Protein AF-A0A9D6YM54-F1 (afdb_monomer)

Foldseek 3Di:
DDDDLLVQLVVLLVQLVVLLVVLVVLQVCLQVDQDPVVNQVSVLSSLVSLLSNLVSLVSNVVSLCVVCCVPPPPVCVVVVVVLVVVCVVQPVSVVSVVQNVCCVVQNSWDWKWWKKWDFPFFIKIWIWTDDSPSGIDTQWIWTQGPPDGIDTDGNCPDDDDDPDDPVNVVVSVVVVVVVVVVCVVVVRRINRMHGQWIADPVVRDTDGPVRVSVSSVVSSVSSVVVSVVSCVVRVD

Mean predicted aligned error: 11.05 Å

Radius of gyration: 22.31 Å; Cα contacts (8 Å, |Δi|>4): 284; chains: 1; bounding box: 47×35×73 Å

Solvent-accessible surface area (backbone atoms only — not comparable to full-atom values): 12773 Å² total; per-residue (Å²): 135,85,75,62,61,71,58,52,25,55,51,24,48,50,48,15,55,52,22,48,52,52,30,55,54,45,59,65,50,45,51,67,33,66,45,71,72,60,45,46,54,52,49,50,54,34,41,50,23,51,51,48,19,54,52,19,53,50,48,21,56,50,43,45,48,58,51,44,39,76,75,50,41,66,66,40,51,56,56,48,55,54,51,48,52,59,49,67,68,38,67,65,54,52,51,53,52,49,52,48,56,48,34,75,76,71,40,90,53,62,66,31,41,34,34,38,28,44,42,99,66,30,38,40,35,35,35,41,34,48,49,94,84,86,44,69,41,77,42,32,42,36,38,38,40,78,87,46,84,58,53,76,47,71,55,82,81,74,79,90,91,73,87,68,49,74,66,54,52,47,49,53,51,49,48,52,46,47,53,48,45,53,43,59,78,53,61,60,71,53,39,46,32,36,75,58,31,37,34,38,76,95,73,76,42,76,40,42,57,70,58,49,52,50,54,50,47,56,53,49,53,52,53,52,50,51,54,53,51,50,44,69,66,67,76,105

Sequence (236 aa):
MSSNPMRLTIDKEKEAFYHFKNFKQKLEKINHIKSIKELLIEVEYLRFDINAFINSLRATTLVLQKEYRSKFGEAFNTWYSEKVKEIEAIEFLKILKELRNINQKEGNIYPTFIFKSGTAKGSISFEVDYTGDSKSAIKNIVVEFNNFGGIEISDAVADHETQLTLEDKQKVWNAAINHYKVLQQDIVELDNFILIKFKIERMDIEIEPVEFVEKCKISGELIEKIVYEARSKFDN

pLDDT: mean 74.98, std 18.81, range [30.02, 97.25]

Nearest PDB structures (foldseek):
  7q83-assembly1_B  TM=6.075E-01  e=2.793E+00  Saccharomyces cerevisiae S288C
  4u5a-assembly3_C  TM=3.740E-01  e=1.649E+00  Plasmodium berghei

Structure (mmCIF, N/CA/C/O backbone):
data_AF-A0A9D6YM54-F1
#
_entry.id   AF-A0A9D6YM54-F1
#
loop_
_atom_site.group_PDB
_atom_site.id
_atom_site.type_symbol
_atom_site.label_atom_id
_atom_site.label_alt_id
_atom_site.label_comp_id
_atom_site.label_asym_id
_atom_site.label_entity_id
_atom_site.label_seq_id
_atom_site.pdbx_PDB_ins_code
_atom_site.Cartn_x
_atom_site.Cartn_y
_atom_site.Cartn_z
_atom_site.occupancy
_atom_site.B_iso_or_equiv
_atom_site.auth_seq_id
_atom_site.auth_comp_id
_atom_site.auth_asym_id
_atom_site.auth_atom_id
_atom_site.pdbx_PDB_model_num
ATOM 1 N N . MET A 1 1 ? -20.191 -20.669 15.237 1.00 41.00 1 MET A N 1
ATOM 2 C CA . MET A 1 1 ? -18.959 -20.383 16.003 1.00 41.00 1 MET A CA 1
ATOM 3 C C . MET A 1 1 ? -18.669 -18.896 15.866 1.00 41.00 1 MET A C 1
ATOM 5 O O . MET A 1 1 ? -18.303 -18.476 14.777 1.00 41.00 1 MET A O 1
ATOM 9 N N . SER A 1 2 ? -18.930 -18.077 16.889 1.00 43.56 2 SER A N 1
ATOM 10 C CA . SER A 1 2 ? -18.561 -16.657 16.841 1.00 43.56 2 SER A CA 1
ATOM 11 C C . SER A 1 2 ? -17.073 -16.531 17.164 1.00 43.56 2 SER A C 1
ATOM 13 O O . SER A 1 2 ? -16.634 -16.779 18.284 1.00 43.56 2 SER A O 1
ATOM 15 N N . SER A 1 3 ? -16.268 -16.197 16.160 1.00 53.34 3 SER A N 1
ATOM 16 C CA . SER A 1 3 ? -14.884 -15.772 16.364 1.00 53.34 3 SER A CA 1
ATOM 17 C C . SER A 1 3 ? -14.860 -14.549 17.286 1.00 53.34 3 SER A C 1
ATOM 19 O O . SER A 1 3 ? -15.625 -13.610 17.062 1.00 53.34 3 SER A O 1
ATOM 21 N N . ASN A 1 4 ? -13.992 -14.554 18.302 1.00 68.81 4 ASN A N 1
ATOM 22 C CA . ASN A 1 4 ? -13.799 -13.413 19.199 1.00 68.81 4 ASN A CA 1
ATOM 23 C C . ASN A 1 4 ? -13.375 -12.173 18.371 1.00 68.81 4 ASN A C 1
ATOM 25 O O . ASN A 1 4 ? -12.301 -12.221 17.764 1.00 68.81 4 ASN A O 1
ATOM 29 N N . PRO A 1 5 ? -14.181 -11.091 18.319 1.00 62.09 5 PRO A N 1
ATOM 30 C CA . PRO A 1 5 ? -13.892 -9.886 17.529 1.00 62.09 5 PRO A CA 1
ATOM 31 C C . PRO A 1 5 ? -12.518 -9.279 17.828 1.00 62.09 5 PRO A C 1
ATOM 33 O O . PRO A 1 5 ? -11.826 -8.841 16.914 1.00 62.09 5 PRO A O 1
ATOM 36 N N . MET A 1 6 ? -12.081 -9.393 19.081 1.00 62.97 6 MET A N 1
ATOM 37 C CA . MET A 1 6 ? -10.791 -8.904 19.555 1.00 62.97 6 MET A CA 1
ATOM 38 C C . MET A 1 6 ? -9.609 -9.579 18.857 1.00 62.97 6 MET A C 1
ATOM 40 O O . MET A 1 6 ? -8.623 -8.938 18.494 1.00 62.97 6 MET A O 1
ATOM 44 N N . ARG A 1 7 ? -9.723 -10.891 18.625 1.00 70.94 7 ARG A N 1
ATOM 45 C CA . ARG A 1 7 ? -8.713 -11.660 17.895 1.00 70.94 7 ARG A CA 1
ATOM 46 C C . ARG A 1 7 ? -8.677 -11.226 16.430 1.00 70.94 7 ARG A C 1
ATOM 48 O O . ARG A 1 7 ? -7.599 -11.067 15.879 1.00 70.94 7 ARG A O 1
ATOM 55 N N . LEU A 1 8 ? -9.841 -10.928 15.849 1.00 73.69 8 LEU A N 1
ATOM 56 C CA . LEU A 1 8 ? -9.950 -10.481 14.460 1.00 73.69 8 LEU A CA 1
ATOM 57 C C . LEU A 1 8 ? -9.296 -9.113 14.213 1.00 73.69 8 LEU A C 1
ATOM 59 O O . LEU A 1 8 ? -8.677 -8.944 13.167 1.00 73.69 8 LEU A O 1
ATOM 63 N N . THR A 1 9 ? -9.401 -8.150 15.139 1.00 75.12 9 THR A N 1
ATOM 64 C CA . THR A 1 9 ? -8.742 -6.836 14.983 1.00 75.12 9 THR A CA 1
ATOM 65 C C . THR A 1 9 ? -7.221 -6.990 14.919 1.00 75.12 9 THR A C 1
ATOM 67 O O . THR A 1 9 ? -6.586 -6.470 14.003 1.00 75.12 9 THR A O 1
ATOM 70 N N . ILE A 1 10 ? -6.650 -7.761 15.851 1.00 77.12 10 ILE A N 1
ATOM 71 C CA . ILE A 1 10 ? -5.207 -8.039 15.913 1.00 77.12 10 ILE A CA 1
ATOM 72 C C . ILE A 1 10 ? -4.752 -8.840 14.689 1.00 77.12 10 ILE A C 1
ATOM 74 O O . ILE A 1 10 ? -3.690 -8.575 14.133 1.00 77.12 10 ILE A O 1
ATOM 78 N N . ASP A 1 11 ? -5.548 -9.814 14.249 1.00 86.81 11 ASP A N 1
ATOM 79 C CA . ASP A 1 11 ? -5.215 -10.620 13.076 1.00 86.81 11 ASP A CA 1
ATOM 80 C C . ASP A 1 11 ? -5.139 -9.746 11.811 1.00 86.81 11 ASP A C 1
ATOM 82 O O . ASP A 1 11 ? -4.220 -9.920 11.014 1.00 86.81 11 ASP A O 1
ATOM 86 N N . LYS A 1 12 ? -6.031 -8.755 11.653 1.00 88.00 12 LYS A N 1
ATOM 87 C CA . LYS A 1 12 ? -6.012 -7.822 10.509 1.00 88.00 12 LYS A CA 1
ATOM 88 C C . LYS A 1 12 ? -4.884 -6.800 10.556 1.00 88.00 12 LYS A C 1
ATOM 90 O O . LYS A 1 12 ? -4.303 -6.489 9.519 1.00 88.00 12 LYS A O 1
ATOM 95 N N . GLU A 1 13 ? -4.533 -6.317 11.739 1.00 91.19 13 GLU A N 1
ATOM 96 C CA . GLU A 1 13 ? -3.357 -5.467 11.928 1.00 91.19 13 GLU A CA 1
ATOM 97 C C . GLU A 1 13 ? -2.070 -6.224 11.561 1.00 91.19 13 GLU A C 1
ATOM 99 O O . GLU A 1 13 ? -1.279 -5.752 10.743 1.00 91.19 13 GLU A O 1
ATOM 104 N N . LYS A 1 14 ? -1.915 -7.460 12.048 1.00 91.69 14 LYS A N 1
ATOM 105 C CA . LYS A 1 14 ? -0.786 -8.331 11.689 1.00 91.69 14 LYS A CA 1
ATOM 106 C C . LYS A 1 14 ? -0.747 -8.674 10.202 1.00 91.69 14 LYS A C 1
ATOM 108 O O . LYS A 1 14 ? 0.335 -8.719 9.622 1.00 91.69 14 LYS A O 1
ATOM 113 N N . GLU A 1 15 ? -1.902 -8.906 9.581 1.00 91.44 15 GLU A N 1
ATOM 114 C CA . GLU A 1 15 ? -2.027 -9.126 8.134 1.00 91.44 15 GLU A CA 1
ATOM 115 C C . GLU A 1 15 ? -1.521 -7.909 7.345 1.00 91.44 15 GLU A C 1
ATOM 117 O O . GLU A 1 15 ? -0.761 -8.073 6.390 1.00 91.44 15 GLU A O 1
ATOM 122 N N . ALA A 1 16 ? -1.829 -6.684 7.793 1.00 91.50 16 ALA A N 1
ATOM 123 C CA . ALA A 1 16 ? -1.285 -5.474 7.181 1.00 91.50 16 ALA A CA 1
ATOM 124 C C . ALA A 1 16 ? 0.252 -5.468 7.236 1.00 91.50 16 ALA A C 1
ATOM 126 O O . ALA A 1 16 ? 0.905 -5.353 6.199 1.00 91.50 16 ALA A O 1
ATOM 127 N N . PHE A 1 17 ? 0.855 -5.667 8.410 1.00 93.88 17 PHE A N 1
ATOM 128 C CA . PHE A 1 17 ? 2.318 -5.676 8.534 1.00 93.88 17 PHE A CA 1
ATOM 129 C C . PHE A 1 17 ? 2.993 -6.835 7.789 1.00 93.88 17 PHE A C 1
ATOM 131 O O . PHE A 1 17 ? 4.112 -6.682 7.290 1.00 93.88 17 PHE A O 1
ATOM 138 N N . TYR A 1 18 ? 2.314 -7.976 7.659 1.00 95.06 18 TYR A N 1
ATOM 139 C CA . TYR A 1 18 ? 2.764 -9.085 6.824 1.00 95.06 18 TYR A CA 1
ATOM 140 C C . TYR A 1 18 ? 2.888 -8.661 5.352 1.00 95.06 18 TYR A C 1
ATOM 142 O O . TYR A 1 18 ? 3.956 -8.816 4.755 1.00 95.06 18 TYR A O 1
ATOM 150 N N . HIS A 1 19 ? 1.842 -8.054 4.787 1.00 94.00 19 HIS A N 1
ATOM 151 C CA . HIS A 1 19 ? 1.873 -7.566 3.407 1.00 94.00 19 HIS A CA 1
ATOM 152 C C . HIS A 1 19 ? 2.848 -6.401 3.219 1.00 94.00 19 HIS A C 1
ATOM 154 O O . HIS A 1 19 ? 3.562 -6.367 2.217 1.00 94.00 19 HIS A O 1
ATOM 160 N N . PHE A 1 20 ? 2.965 -5.510 4.210 1.00 93.69 20 PHE A N 1
ATOM 161 C CA . PHE A 1 20 ? 3.963 -4.440 4.214 1.00 93.69 20 PHE A CA 1
ATOM 162 C C . PHE A 1 20 ? 5.387 -4.979 4.059 1.00 93.69 20 PHE A C 1
ATOM 164 O O . PHE A 1 20 ? 6.142 -4.563 3.178 1.00 93.69 20 PHE A O 1
ATOM 171 N N . LYS A 1 21 ? 5.743 -5.966 4.885 1.00 94.81 21 LYS A N 1
ATOM 172 C CA . LYS A 1 21 ? 7.047 -6.625 4.817 1.00 94.81 21 LYS A CA 1
ATOM 173 C C . LYS A 1 21 ? 7.274 -7.281 3.454 1.00 94.81 21 LYS A C 1
ATOM 175 O O . LYS A 1 21 ? 8.361 -7.145 2.895 1.00 94.81 21 LYS A O 1
ATOM 180 N N . ASN A 1 22 ? 6.266 -7.969 2.921 1.00 92.50 22 ASN A N 1
ATOM 181 C CA . ASN A 1 22 ? 6.371 -8.660 1.641 1.00 92.50 22 ASN A CA 1
ATOM 182 C C . ASN A 1 22 ? 6.610 -7.700 0.475 1.00 92.50 22 ASN A C 1
ATOM 184 O O . ASN A 1 22 ? 7.519 -7.946 -0.319 1.00 92.50 22 ASN A O 1
ATOM 188 N N . PHE A 1 23 ? 5.833 -6.618 0.359 1.00 91.19 23 PHE A N 1
ATOM 189 C CA . PHE A 1 23 ? 6.007 -5.687 -0.757 1.00 91.19 23 PHE A CA 1
ATOM 190 C C . PHE A 1 23 ? 7.336 -4.935 -0.651 1.00 91.19 23 PHE A C 1
ATOM 192 O O . PHE A 1 23 ? 8.007 -4.742 -1.662 1.00 91.19 23 PHE A O 1
ATOM 199 N N . LYS A 1 24 ? 7.779 -4.584 0.566 1.00 92.25 24 LYS A N 1
ATOM 200 C CA . LYS A 1 24 ? 9.093 -3.966 0.785 1.00 92.25 24 LYS A CA 1
ATOM 201 C C . LYS A 1 24 ? 10.228 -4.865 0.286 1.00 92.25 24 LYS A C 1
ATOM 203 O O . LYS A 1 24 ? 11.094 -4.409 -0.451 1.00 92.25 24 LYS A O 1
ATOM 208 N N . GLN A 1 25 ? 10.194 -6.151 0.633 1.00 91.38 25 GLN A N 1
ATOM 209 C CA . GLN A 1 25 ? 11.189 -7.117 0.156 1.00 91.38 25 GLN A CA 1
ATOM 210 C C . GLN A 1 25 ? 11.160 -7.282 -1.367 1.00 91.38 25 GLN A C 1
ATOM 212 O O . GLN A 1 25 ? 12.203 -7.480 -1.984 1.00 91.38 25 GLN A O 1
ATOM 217 N N . LYS A 1 26 ? 9.980 -7.212 -1.993 1.00 90.12 26 LYS A N 1
ATOM 218 C CA . LYS A 1 26 ? 9.861 -7.282 -3.457 1.00 90.12 26 LYS A CA 1
ATOM 219 C C . LYS A 1 26 ? 10.443 -6.053 -4.143 1.00 90.12 26 LYS A C 1
ATOM 221 O O . LYS A 1 26 ? 11.139 -6.206 -5.139 1.00 90.12 26 LYS A O 1
ATOM 226 N N . LEU A 1 27 ? 10.242 -4.862 -3.583 1.00 88.44 27 LEU A N 1
ATOM 227 C CA . LEU A 1 27 ? 10.870 -3.638 -4.089 1.00 88.44 27 LEU A CA 1
ATOM 228 C C . LEU A 1 27 ? 12.397 -3.735 -4.114 1.00 88.44 27 LEU A C 1
ATOM 230 O O . LEU A 1 27 ? 13.018 -3.354 -5.100 1.00 88.44 27 LEU A O 1
ATOM 234 N N . GLU A 1 28 ? 12.997 -4.300 -3.065 1.00 87.38 28 GLU A N 1
ATOM 235 C CA . GLU A 1 28 ? 14.444 -4.539 -3.015 1.00 87.38 28 GLU A CA 1
ATOM 236 C C . GLU A 1 28 ? 14.890 -5.533 -4.103 1.00 87.38 28 GLU A C 1
ATOM 238 O O . GLU A 1 28 ? 15.909 -5.321 -4.757 1.00 87.38 28 GLU A O 1
ATOM 243 N N . LYS A 1 29 ? 14.104 -6.589 -4.353 1.00 87.38 29 LYS A N 1
ATOM 244 C CA . LYS A 1 29 ? 14.403 -7.607 -5.376 1.00 87.38 29 LYS A CA 1
ATOM 245 C C . LYS A 1 29 ? 14.295 -7.093 -6.805 1.00 87.38 29 LYS A C 1
ATOM 247 O O . LYS A 1 29 ? 15.076 -7.519 -7.652 1.00 87.38 29 LYS A O 1
ATOM 252 N N . ILE A 1 30 ? 13.344 -6.205 -7.079 1.00 84.81 30 ILE A N 1
ATOM 253 C CA . ILE A 1 30 ? 13.085 -5.694 -8.429 1.00 84.81 30 ILE A CA 1
ATOM 254 C C . ILE A 1 30 ? 14.333 -5.046 -9.038 1.00 84.81 30 ILE A C 1
ATOM 256 O O . ILE A 1 30 ? 14.615 -5.269 -10.213 1.00 84.81 30 ILE A O 1
ATOM 260 N N . ASN A 1 31 ? 15.143 -4.384 -8.208 1.00 80.56 31 ASN A N 1
ATOM 261 C CA . ASN A 1 31 ? 16.415 -3.766 -8.597 1.00 80.56 31 ASN A CA 1
ATOM 262 C C . ASN A 1 31 ? 17.521 -4.758 -9.002 1.00 80.56 31 ASN A C 1
ATOM 264 O O . ASN A 1 31 ? 18.645 -4.350 -9.298 1.00 80.56 31 ASN A O 1
ATOM 268 N N . HIS A 1 32 ? 17.233 -6.057 -8.990 1.00 84.00 32 HIS A N 1
ATOM 269 C CA . HIS A 1 32 ? 18.142 -7.126 -9.398 1.00 84.00 32 HIS A CA 1
ATOM 270 C C . HIS A 1 32 ? 17.584 -7.974 -10.547 1.00 84.00 32 HIS A C 1
ATOM 272 O O . HIS A 1 32 ? 18.258 -8.896 -11.009 1.00 84.00 32 HIS A O 1
ATOM 278 N N . ILE A 1 33 ? 16.374 -7.669 -11.022 1.00 79.38 33 ILE A N 1
ATOM 279 C CA . ILE A 1 33 ? 15.757 -8.374 -12.141 1.00 79.38 33 ILE A CA 1
ATOM 280 C C . ILE A 1 33 ? 16.392 -7.894 -13.445 1.00 79.38 33 ILE A C 1
ATOM 282 O O . ILE A 1 33 ? 16.579 -6.696 -13.660 1.00 79.38 33 ILE A O 1
ATOM 286 N N . LYS A 1 34 ? 16.686 -8.848 -14.333 1.00 73.38 34 LYS A N 1
ATOM 287 C CA . LYS A 1 34 ? 17.231 -8.596 -15.680 1.00 73.38 34 LYS A CA 1
ATOM 288 C C . LYS A 1 34 ? 16.286 -9.007 -16.810 1.00 73.38 34 LYS A C 1
ATOM 290 O O . LYS A 1 34 ? 16.528 -8.698 -17.970 1.00 73.38 34 LYS A O 1
ATOM 295 N N . SER A 1 35 ? 15.195 -9.703 -16.486 1.00 74.88 35 SER A N 1
ATOM 296 C CA . SER A 1 35 ? 14.200 -10.167 -17.454 1.00 74.88 35 SER A CA 1
ATOM 297 C C . SER A 1 35 ? 12.892 -9.396 -17.324 1.00 74.88 35 SER A C 1
ATOM 299 O O . SER A 1 35 ? 12.300 -9.355 -16.250 1.00 74.88 35 SER A O 1
ATOM 301 N N . ILE A 1 36 ? 12.381 -8.865 -18.439 1.00 68.56 36 ILE A N 1
ATOM 302 C CA . ILE A 1 36 ? 11.064 -8.206 -18.487 1.00 68.56 36 ILE A CA 1
ATOM 303 C C . ILE A 1 36 ? 9.958 -9.161 -18.018 1.00 68.56 36 ILE A C 1
ATOM 305 O O . ILE A 1 36 ? 9.057 -8.761 -17.292 1.00 68.56 36 ILE A O 1
ATOM 309 N N . LYS A 1 37 ? 10.027 -10.445 -18.390 1.00 68.69 37 LYS A N 1
ATOM 310 C CA . LYS A 1 37 ? 9.015 -11.432 -17.983 1.00 68.69 37 LYS A CA 1
ATOM 311 C C . LYS A 1 37 ? 8.984 -11.615 -16.465 1.00 68.69 37 LYS A C 1
ATOM 313 O O . LYS A 1 37 ? 7.910 -11.675 -15.880 1.00 68.69 37 LYS A O 1
ATOM 318 N N . GLU A 1 38 ? 10.157 -11.726 -15.850 1.00 71.81 38 GLU A N 1
ATOM 319 C CA . GLU A 1 38 ? 10.293 -11.838 -14.396 1.00 71.81 38 GLU A CA 1
ATOM 320 C C . GLU A 1 38 ? 9.846 -10.546 -13.703 1.00 71.81 38 GLU A C 1
ATOM 322 O O . GLU A 1 38 ? 9.113 -10.604 -12.721 1.00 71.81 38 GLU A O 1
ATOM 327 N N . LEU A 1 39 ? 10.184 -9.387 -14.278 1.00 76.19 39 LEU A N 1
ATOM 328 C CA . LEU A 1 39 ? 9.754 -8.084 -13.779 1.00 76.19 39 LEU A CA 1
ATOM 329 C C . LEU A 1 39 ? 8.229 -7.970 -13.742 1.00 76.19 39 LEU A C 1
ATOM 331 O O . LEU A 1 39 ? 7.678 -7.553 -12.730 1.00 76.19 39 LEU A O 1
ATOM 335 N N . LEU A 1 40 ? 7.541 -8.357 -14.819 1.00 71.88 40 LEU A N 1
ATOM 336 C CA . LEU A 1 40 ? 6.078 -8.293 -14.886 1.00 71.88 40 LEU A CA 1
ATOM 337 C C . LEU A 1 40 ? 5.413 -9.185 -13.827 1.00 71.88 40 LEU A C 1
ATOM 339 O O . LEU A 1 40 ? 4.432 -8.769 -13.217 1.00 71.88 40 LEU A O 1
ATOM 343 N N . ILE A 1 41 ? 5.972 -10.372 -13.569 1.00 78.25 41 ILE A N 1
ATOM 344 C CA . ILE A 1 41 ? 5.495 -11.278 -12.513 1.00 78.25 41 ILE A CA 1
ATOM 345 C C . ILE A 1 41 ? 5.691 -10.644 -11.128 1.00 78.25 41 ILE A C 1
ATOM 347 O O . ILE A 1 41 ? 4.774 -10.633 -10.309 1.00 78.25 41 ILE A O 1
ATOM 351 N N . GLU A 1 42 ? 6.871 -10.084 -10.856 1.00 84.62 42 GLU A N 1
ATOM 352 C CA . GLU A 1 42 ? 7.153 -9.443 -9.567 1.00 84.62 42 GLU A CA 1
ATOM 353 C C . GLU A 1 42 ? 6.317 -8.174 -9.354 1.00 84.62 42 GLU A C 1
ATOM 355 O O . GLU A 1 42 ? 5.863 -7.927 -8.237 1.00 84.62 42 GLU A O 1
ATOM 360 N N . VAL A 1 43 ? 6.027 -7.410 -10.412 1.00 83.00 43 VAL A N 1
ATOM 361 C CA . VAL A 1 43 ? 5.101 -6.266 -10.369 1.00 83.00 43 VAL A CA 1
ATOM 362 C C . VAL A 1 43 ? 3.686 -6.707 -10.001 1.00 83.00 43 VAL A C 1
ATOM 364 O O . VAL A 1 43 ? 3.037 -6.049 -9.187 1.00 83.00 43 VAL A O 1
ATOM 367 N N . GLU A 1 44 ? 3.202 -7.820 -10.552 1.00 80.69 44 GLU A N 1
ATOM 368 C CA . GLU A 1 44 ? 1.882 -8.359 -10.215 1.00 80.69 44 GLU A CA 1
ATOM 369 C C . GLU A 1 44 ? 1.794 -8.716 -8.725 1.00 80.69 44 GLU A C 1
ATOM 371 O O . GLU A 1 44 ? 0.863 -8.296 -8.028 1.00 80.69 44 GLU A O 1
ATOM 376 N N . TYR A 1 45 ? 2.804 -9.409 -8.193 1.00 85.62 45 TYR A N 1
ATOM 377 C CA . TYR A 1 45 ? 2.847 -9.716 -6.766 1.00 85.62 45 TYR A CA 1
ATOM 378 C C . TYR A 1 45 ? 3.016 -8.475 -5.891 1.00 85.62 45 TYR A C 1
ATOM 380 O O . TYR A 1 45 ? 2.433 -8.396 -4.808 1.00 85.62 45 TYR A O 1
ATOM 388 N N . LEU A 1 46 ? 3.795 -7.496 -6.347 1.00 87.12 46 LEU A N 1
ATOM 389 C CA . LEU A 1 46 ? 3.979 -6.240 -5.639 1.00 87.12 46 LEU A CA 1
ATOM 390 C C . LEU A 1 46 ? 2.655 -5.473 -5.523 1.00 87.12 46 LEU A C 1
ATOM 392 O O . LEU A 1 46 ? 2.299 -5.028 -4.431 1.00 87.12 46 LEU A O 1
ATOM 396 N N . ARG A 1 47 ? 1.883 -5.385 -6.614 1.00 84.00 47 ARG A N 1
ATOM 397 C CA . ARG A 1 47 ? 0.521 -4.822 -6.617 1.00 84.00 47 ARG A CA 1
ATOM 398 C C . ARG A 1 47 ? -0.390 -5.557 -5.650 1.00 84.00 47 ARG A C 1
ATOM 400 O O . ARG A 1 47 ? -1.103 -4.917 -4.877 1.00 84.00 47 ARG A O 1
ATOM 407 N N . PHE A 1 48 ? -0.373 -6.889 -5.689 1.00 86.50 48 PHE A N 1
ATOM 408 C CA . PHE A 1 48 ? -1.174 -7.706 -4.787 1.00 86.50 48 PHE A CA 1
ATOM 409 C C . PHE A 1 48 ? -0.894 -7.356 -3.321 1.00 86.50 48 PHE A C 1
ATOM 411 O O . PHE A 1 48 ? -1.833 -7.060 -2.583 1.00 86.50 48 PHE A O 1
ATOM 418 N N . ASP A 1 49 ? 0.376 -7.321 -2.908 1.00 90.38 49 ASP A N 1
ATOM 419 C CA . ASP A 1 49 ? 0.730 -7.022 -1.519 1.00 90.38 49 ASP A CA 1
ATOM 420 C C . ASP A 1 49 ? 0.421 -5.569 -1.125 1.00 90.38 49 ASP A C 1
ATOM 422 O O . ASP A 1 49 ? -0.049 -5.336 -0.012 1.00 90.38 49 ASP A O 1
ATOM 426 N N . ILE A 1 50 ? 0.607 -4.587 -2.017 1.00 88.94 50 ILE A N 1
ATOM 427 C CA . ILE A 1 50 ? 0.202 -3.192 -1.756 1.00 88.94 50 ILE A CA 1
ATOM 428 C C . ILE A 1 50 ? -1.312 -3.114 -1.514 1.00 88.94 50 ILE A C 1
ATOM 430 O O . ILE A 1 50 ? -1.770 -2.514 -0.538 1.00 88.94 50 ILE A O 1
ATOM 434 N N . ASN A 1 51 ? -2.105 -3.767 -2.362 1.00 86.75 51 ASN A N 1
ATOM 435 C CA . ASN A 1 51 ? -3.560 -3.771 -2.235 1.00 86.75 51 ASN A CA 1
ATOM 436 C C . ASN A 1 51 ? -4.021 -4.515 -0.979 1.00 86.75 51 ASN A C 1
ATOM 438 O O . ASN A 1 51 ? -4.922 -4.052 -0.275 1.00 86.75 51 ASN A O 1
ATOM 442 N N . ALA A 1 52 ? -3.389 -5.643 -0.662 1.00 89.50 52 ALA A N 1
ATOM 443 C CA . ALA A 1 52 ? -3.674 -6.409 0.541 1.00 89.50 52 ALA A CA 1
ATOM 444 C C . ALA A 1 52 ? -3.312 -5.629 1.816 1.00 89.50 52 ALA A C 1
ATOM 446 O O . ALA A 1 52 ? -4.096 -5.625 2.768 1.00 89.50 52 ALA A O 1
ATOM 447 N N . PHE A 1 53 ? -2.202 -4.885 1.814 1.00 92.44 53 PHE A N 1
ATOM 448 C CA . PHE A 1 53 ? -1.836 -3.960 2.888 1.00 92.44 53 PHE A CA 1
ATOM 449 C C . PHE A 1 53 ? -2.920 -2.895 3.114 1.00 92.44 53 PHE A C 1
ATOM 451 O O . PHE A 1 53 ? -3.447 -2.774 4.222 1.00 92.44 53 PHE A O 1
ATOM 458 N N . ILE A 1 54 ? -3.321 -2.177 2.059 1.00 89.81 54 ILE A N 1
ATOM 459 C CA . ILE A 1 54 ? -4.349 -1.122 2.128 1.00 89.81 54 ILE A CA 1
ATOM 460 C C . ILE A 1 54 ? -5.684 -1.679 2.641 1.00 89.81 54 ILE A C 1
ATOM 462 O O . ILE A 1 54 ? -6.336 -1.086 3.509 1.00 89.81 54 ILE A O 1
ATOM 466 N N . ASN A 1 55 ? -6.096 -2.840 2.129 1.00 88.44 55 ASN A N 1
ATOM 467 C CA . ASN A 1 55 ? -7.330 -3.497 2.548 1.00 88.44 55 ASN A CA 1
ATOM 468 C C . ASN A 1 55 ? -7.274 -3.957 4.008 1.00 88.44 55 ASN A C 1
ATOM 470 O O . ASN A 1 55 ? -8.271 -3.823 4.723 1.00 88.44 55 ASN A O 1
ATOM 474 N N . SER A 1 56 ? -6.120 -4.440 4.465 1.00 91.62 56 SER A N 1
ATOM 475 C CA . SER A 1 56 ? -5.920 -4.880 5.846 1.00 91.62 56 SER A CA 1
ATOM 476 C C . SER A 1 56 ? -5.994 -3.713 6.828 1.00 91.62 56 SER A C 1
ATOM 478 O O . SER A 1 56 ? -6.735 -3.809 7.801 1.00 91.62 56 SER A O 1
ATOM 480 N N . LEU A 1 57 ? -5.372 -2.561 6.533 1.00 90.94 57 LEU A N 1
ATOM 481 C CA . LEU A 1 57 ? -5.498 -1.353 7.369 1.00 90.94 57 LEU A CA 1
ATOM 482 C C . LEU A 1 57 ? -6.961 -0.920 7.556 1.00 90.94 57 LEU A C 1
ATOM 484 O O . LEU A 1 57 ? -7.405 -0.586 8.660 1.00 90.94 57 LEU A O 1
ATOM 488 N N . ARG A 1 58 ? -7.757 -0.964 6.481 1.00 89.00 58 ARG A N 1
ATOM 489 C CA . ARG A 1 58 ? -9.200 -0.715 6.576 1.00 89.00 58 ARG A CA 1
ATOM 490 C C . ARG A 1 58 ? -9.889 -1.771 7.427 1.00 89.00 58 ARG A C 1
ATOM 492 O O . ARG A 1 58 ? -10.733 -1.423 8.248 1.00 89.00 58 ARG A O 1
ATOM 499 N N . ALA A 1 59 ? -9.613 -3.047 7.178 1.00 90.31 59 ALA A N 1
ATOM 500 C CA . ALA A 1 59 ? -10.254 -4.126 7.911 1.00 90.31 59 ALA A CA 1
ATOM 501 C C . ALA A 1 59 ? -10.008 -3.963 9.416 1.00 90.31 59 ALA A C 1
ATOM 503 O O . ALA A 1 59 ? -10.964 -4.026 10.182 1.00 90.31 59 ALA A O 1
ATOM 504 N N . THR A 1 60 ? -8.784 -3.619 9.819 1.00 91.75 60 THR A N 1
ATOM 505 C CA . THR A 1 60 ? -8.431 -3.292 11.205 1.00 91.75 60 THR A CA 1
ATOM 506 C C . THR A 1 60 ? -9.329 -2.200 11.779 1.00 91.75 60 THR A C 1
ATOM 508 O O . THR A 1 60 ? -9.987 -2.420 12.792 1.00 91.75 60 THR A O 1
ATOM 511 N N . THR A 1 61 ? -9.440 -1.046 11.112 1.00 91.25 61 THR A N 1
ATOM 512 C CA . THR A 1 61 ? -10.283 0.061 11.607 1.00 91.25 61 THR A CA 1
ATOM 513 C C . THR A 1 61 ? -11.775 -0.284 11.640 1.00 91.25 61 THR A C 1
ATOM 515 O O . THR A 1 61 ? -12.474 0.119 12.568 1.00 91.25 61 THR A O 1
ATOM 518 N N . LEU A 1 62 ? -12.278 -1.060 10.675 1.00 91.19 62 LEU A N 1
ATOM 519 C CA . LEU A 1 62 ? -13.675 -1.499 10.646 1.00 91.19 62 LEU A CA 1
ATOM 520 C C . LEU A 1 62 ? -14.004 -2.493 11.758 1.00 91.19 62 LEU A C 1
ATOM 522 O O . LEU A 1 62 ? -15.059 -2.378 12.383 1.00 91.19 62 LEU A O 1
ATOM 526 N N . VAL A 1 63 ? -13.131 -3.476 11.992 1.00 91.19 63 VAL A N 1
ATOM 527 C CA . VAL A 1 63 ? -13.329 -4.456 13.066 1.00 91.19 63 VAL A CA 1
ATOM 528 C C . VAL A 1 63 ? -13.233 -3.752 14.418 1.00 91.19 63 VAL A C 1
ATOM 530 O O . VAL A 1 63 ? -14.125 -3.955 15.240 1.00 91.19 63 VAL A O 1
ATOM 533 N N . LEU A 1 64 ? -12.270 -2.837 14.592 1.00 91.75 64 LEU A N 1
ATOM 534 C CA . LEU A 1 64 ? -12.146 -1.997 15.786 1.00 91.75 64 LEU A CA 1
ATOM 535 C C . LEU A 1 64 ? -13.444 -1.226 16.068 1.00 91.75 64 LEU A C 1
ATOM 537 O O . LEU A 1 64 ? -14.001 -1.312 17.161 1.00 91.75 64 LEU A O 1
ATOM 541 N N . GLN A 1 65 ? -13.973 -0.515 15.066 1.00 93.50 65 GLN A N 1
ATOM 542 C CA . GLN A 1 65 ? -15.235 0.213 15.205 1.00 93.50 65 GLN A CA 1
ATOM 543 C C . GLN A 1 65 ? -16.393 -0.719 15.551 1.00 93.50 65 GLN A C 1
ATOM 545 O O . GLN A 1 65 ? -17.151 -0.434 16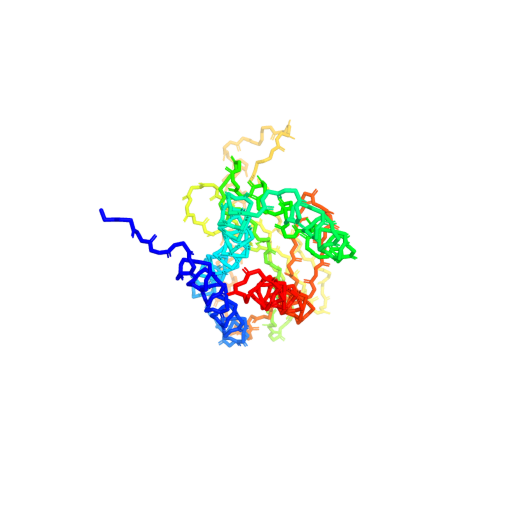.471 1.00 93.50 65 GLN A O 1
ATOM 550 N N . LYS A 1 66 ? -16.549 -1.835 14.831 1.00 92.00 66 LYS A N 1
ATOM 551 C CA . LYS A 1 66 ? -17.639 -2.788 15.069 1.00 92.00 66 LYS A CA 1
ATOM 552 C C . LYS A 1 66 ? -17.596 -3.341 16.492 1.00 92.00 66 LYS A C 1
ATOM 554 O O . LYS A 1 66 ? -18.637 -3.452 17.135 1.00 92.00 66 LYS A O 1
ATOM 559 N N . GLU A 1 67 ? -16.407 -3.683 16.966 1.00 89.12 67 GLU A N 1
ATOM 560 C CA . GLU A 1 67 ? -16.192 -4.235 18.293 1.00 89.12 67 GLU A CA 1
ATOM 561 C C . GLU A 1 67 ? -16.538 -3.223 19.386 1.00 89.12 67 GLU A C 1
ATOM 563 O O . GLU A 1 67 ? -17.469 -3.447 20.161 1.00 89.12 67 GLU A O 1
ATOM 568 N N . TYR A 1 68 ? -15.831 -2.097 19.433 1.00 93.31 68 TYR A N 1
ATOM 569 C CA . TYR A 1 68 ? -15.941 -1.167 20.552 1.00 93.31 68 TYR A CA 1
ATOM 570 C C . TYR A 1 68 ? -17.205 -0.310 20.492 1.00 93.31 68 TYR A C 1
ATOM 572 O O . TYR A 1 68 ? -17.797 -0.034 21.533 1.00 93.31 68 TYR A O 1
ATOM 580 N N . ARG A 1 69 ? -17.708 0.043 19.303 1.00 92.25 69 ARG A N 1
ATOM 581 C CA . ARG A 1 69 ? -18.966 0.799 19.189 1.00 92.25 69 ARG A CA 1
ATOM 582 C C . ARG A 1 69 ? -20.149 0.015 19.745 1.00 92.25 69 ARG A C 1
ATOM 584 O O . ARG A 1 69 ? -21.009 0.605 20.389 1.00 92.25 69 ARG A O 1
ATOM 591 N N . SER A 1 70 ? -20.181 -1.303 19.530 1.00 90.19 70 SER A N 1
ATOM 592 C CA . SER A 1 70 ? -21.254 -2.159 20.054 1.00 90.19 70 SER A CA 1
ATOM 593 C C . SER A 1 70 ? -21.252 -2.271 21.584 1.00 90.19 70 SER A C 1
ATOM 595 O O . SER A 1 70 ? -22.314 -2.431 22.177 1.00 90.19 70 SER A O 1
ATOM 597 N N . LYS A 1 71 ? -20.074 -2.160 22.214 1.00 92.56 71 LYS A N 1
ATOM 598 C CA . LYS A 1 71 ? -19.875 -2.327 23.662 1.00 92.56 71 LYS A CA 1
ATOM 599 C C . LYS A 1 71 ? -19.959 -1.002 24.435 1.00 92.56 71 LYS A C 1
ATOM 601 O O . LYS A 1 71 ? -20.540 -0.963 25.512 1.00 92.56 71 LYS A O 1
ATOM 606 N N . PHE A 1 72 ? -19.398 0.076 23.884 1.00 94.56 72 PHE A N 1
ATOM 607 C CA . PHE A 1 72 ? -19.167 1.345 24.593 1.00 94.56 72 PHE A CA 1
ATOM 608 C C . PHE A 1 72 ? -19.924 2.542 24.000 1.00 94.56 72 PHE A C 1
ATOM 610 O O . PHE A 1 72 ? -19.876 3.637 24.562 1.00 94.56 72 PHE A O 1
ATOM 617 N N . GLY A 1 73 ? -20.624 2.358 22.873 1.00 94.00 73 GLY A N 1
ATOM 618 C CA . GLY A 1 73 ? -21.517 3.359 22.290 1.00 94.00 73 GLY A CA 1
ATOM 619 C C . GLY A 1 73 ? -20.859 4.728 22.099 1.00 94.00 73 GLY A C 1
ATOM 620 O O . GLY A 1 73 ? -19.876 4.867 21.371 1.00 94.00 73 GLY A O 1
ATOM 621 N N . GLU A 1 74 ? -21.418 5.745 22.754 1.00 95.69 74 GLU A N 1
ATOM 622 C CA . GLU A 1 74 ? -21.039 7.145 22.544 1.00 95.69 74 GLU A CA 1
ATOM 623 C C . GLU A 1 74 ? -19.650 7.506 23.079 1.00 95.69 74 GLU A C 1
ATOM 625 O O . GLU A 1 74 ? -18.944 8.314 22.471 1.00 95.69 74 GLU A O 1
ATOM 630 N N . ALA A 1 75 ? -19.209 6.847 24.155 1.00 95.81 75 ALA A N 1
ATOM 631 C CA . ALA A 1 75 ? -17.861 7.034 24.688 1.00 95.81 75 ALA A CA 1
ATOM 632 C C . ALA A 1 75 ? -16.799 6.633 23.652 1.00 95.81 75 ALA A C 1
ATOM 634 O O . ALA A 1 75 ? -15.806 7.340 23.458 1.00 95.81 75 ALA A O 1
ATOM 635 N N . PHE A 1 76 ? -17.040 5.529 22.935 1.00 96.62 76 PHE A N 1
ATOM 636 C CA . PHE A 1 76 ? -16.189 5.119 21.824 1.00 96.62 76 PHE A CA 1
ATOM 637 C C . PHE A 1 76 ? -16.311 6.063 20.628 1.00 96.62 76 PHE A C 1
ATOM 639 O O . PHE A 1 76 ? -15.284 6.445 20.080 1.00 96.62 76 PHE A O 1
ATOM 646 N N . ASN A 1 77 ? -17.522 6.476 20.233 1.00 95.81 77 ASN A N 1
ATOM 647 C CA . ASN A 1 77 ? -17.702 7.392 19.096 1.00 95.81 77 ASN A CA 1
ATOM 648 C C . ASN A 1 77 ? -16.936 8.705 19.300 1.00 95.81 77 ASN A C 1
ATOM 650 O O . ASN A 1 77 ? -16.250 9.162 18.387 1.00 95.81 77 ASN A O 1
ATOM 654 N N . THR A 1 78 ? -17.012 9.273 20.507 1.00 97.12 78 THR A N 1
ATOM 655 C CA . THR A 1 78 ? -16.311 10.513 20.863 1.00 97.12 78 THR A CA 1
ATOM 656 C C . THR A 1 78 ? -14.806 10.332 20.722 1.00 97.12 78 THR A C 1
ATOM 658 O O . THR A 1 78 ? -14.169 11.059 19.963 1.00 97.12 78 THR A O 1
ATOM 661 N N . TRP A 1 79 ? -14.246 9.304 21.364 1.00 97.25 79 TRP A N 1
ATOM 662 C CA . TRP A 1 79 ? -12.815 9.013 21.281 1.00 97.25 79 TRP A CA 1
ATOM 663 C C . TRP A 1 79 ? -12.360 8.704 19.848 1.00 97.25 79 TRP A C 1
ATOM 665 O O . TRP A 1 79 ? -11.353 9.229 19.382 1.00 97.25 79 TRP A O 1
ATOM 675 N N . TYR A 1 80 ? -13.113 7.889 19.111 1.00 96.25 80 TYR A N 1
ATOM 676 C CA . TYR A 1 80 ? -12.748 7.507 17.751 1.00 96.25 80 TYR A CA 1
ATOM 677 C C . TYR A 1 80 ? -12.812 8.699 16.790 1.00 96.25 80 TYR A C 1
ATOM 679 O O . TYR A 1 80 ? -12.002 8.778 15.872 1.00 96.25 80 TYR A O 1
ATOM 687 N N . SER A 1 81 ? -13.707 9.666 17.020 1.00 95.50 81 SER A N 1
ATOM 688 C CA . SER A 1 81 ? -13.763 10.903 16.230 1.00 95.50 81 SER A CA 1
ATOM 689 C C . SER A 1 81 ? -12.485 11.742 16.344 1.00 95.50 81 SER A C 1
ATOM 691 O O . SER A 1 81 ? -12.072 12.369 15.371 1.00 95.50 81 SER A O 1
ATOM 693 N N . GLU A 1 82 ? -11.812 11.712 17.498 1.00 95.62 82 GLU A N 1
ATOM 694 C CA . GLU A 1 82 ? -10.507 12.355 17.688 1.00 95.62 82 GLU A CA 1
ATOM 695 C C . GLU A 1 82 ? -9.434 11.626 16.872 1.00 95.62 82 GLU A C 1
ATOM 697 O O . GLU A 1 82 ? -8.656 12.259 16.161 1.00 95.62 82 GLU A O 1
ATOM 702 N N . LYS A 1 83 ? -9.460 10.288 16.875 1.00 95.25 83 LYS A N 1
ATOM 703 C CA . LYS A 1 83 ? -8.535 9.463 16.082 1.00 95.25 83 LYS A CA 1
ATOM 704 C C . LYS A 1 83 ? -8.750 9.585 14.582 1.00 95.25 83 LYS A C 1
ATOM 706 O O . LYS A 1 83 ? -7.782 9.560 13.829 1.00 95.25 83 LYS A O 1
ATOM 711 N N . VAL A 1 84 ? -9.985 9.791 14.132 1.00 91.62 84 VAL A N 1
ATOM 712 C CA . VAL A 1 84 ? -10.269 10.115 12.728 1.00 91.62 84 VAL A CA 1
ATOM 713 C C . VAL A 1 84 ? -9.584 11.421 12.324 1.00 91.62 84 VAL A C 1
ATOM 715 O O . VAL A 1 84 ? -8.992 11.460 11.252 1.00 91.62 84 VAL A O 1
ATOM 718 N N . LYS A 1 85 ? -9.566 12.449 13.183 1.00 92.12 85 LYS A N 1
ATOM 719 C CA . LYS A 1 85 ? -8.843 13.701 12.892 1.00 92.12 85 LYS A CA 1
ATOM 720 C C . LYS A 1 85 ? -7.333 13.479 12.776 1.00 92.12 85 LYS A C 1
ATOM 7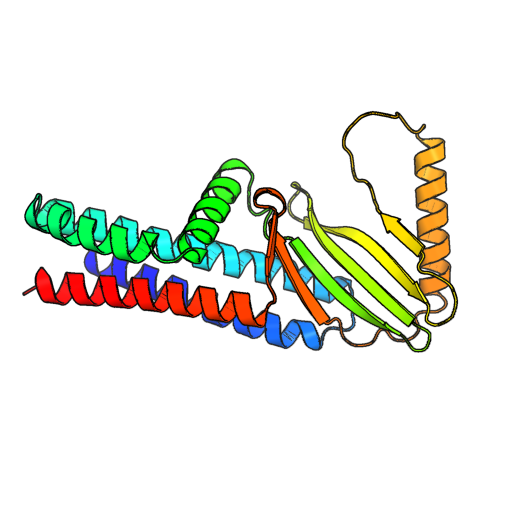22 O O . LYS A 1 85 ? -6.711 14.059 11.893 1.00 92.12 85 LYS A O 1
ATOM 727 N N . GLU A 1 86 ? -6.751 12.625 13.621 1.00 91.69 86 GLU A N 1
ATOM 728 C CA . GLU A 1 86 ? -5.333 12.237 13.515 1.00 91.69 86 GLU A CA 1
ATOM 729 C C . GLU A 1 86 ? -5.044 11.512 12.189 1.00 91.69 86 GLU A C 1
ATOM 731 O O . GLU A 1 86 ? -4.076 11.835 11.504 1.00 91.69 86 GLU A O 1
ATOM 736 N N . ILE A 1 87 ? -5.916 10.583 11.784 1.00 89.19 87 ILE A N 1
ATOM 737 C CA . ILE A 1 87 ? -5.822 9.873 10.498 1.00 89.19 87 ILE A CA 1
ATOM 738 C C . ILE A 1 87 ? -5.945 10.850 9.319 1.00 89.19 87 ILE A C 1
ATOM 740 O O . ILE A 1 87 ? -5.167 10.782 8.371 1.00 89.19 87 ILE A O 1
ATOM 744 N N . GLU A 1 88 ? -6.909 11.769 9.368 1.00 87.44 88 GLU A N 1
ATOM 745 C CA . GLU A 1 88 ? -7.162 12.757 8.314 1.00 87.44 88 GLU A CA 1
ATOM 746 C C . GLU A 1 88 ? -6.091 13.851 8.233 1.00 87.44 88 GLU A C 1
ATOM 748 O O . GLU A 1 88 ? -5.990 14.532 7.210 1.00 87.44 88 GLU A O 1
ATOM 753 N N . ALA A 1 89 ? -5.267 14.018 9.267 1.00 89.50 89 ALA A N 1
ATOM 754 C CA . ALA A 1 89 ? -4.106 14.899 9.214 1.00 89.50 89 ALA A CA 1
ATOM 755 C C . ALA A 1 89 ? -2.982 14.326 8.332 1.00 89.50 89 ALA A C 1
ATOM 757 O O . ALA A 1 89 ? -2.178 15.089 7.798 1.00 89.50 89 ALA A O 1
ATOM 758 N N . ILE A 1 90 ? -2.938 13.005 8.124 1.00 88.56 90 ILE A N 1
ATOM 759 C CA . ILE A 1 90 ? -1.944 12.364 7.259 1.00 88.56 90 ILE A CA 1
ATOM 760 C C . ILE A 1 90 ? -2.458 12.346 5.820 1.00 88.56 90 ILE A C 1
ATOM 762 O O . ILE A 1 90 ? -3.332 11.561 5.450 1.00 88.56 90 ILE A O 1
ATOM 766 N N . GLU A 1 91 ? -1.865 13.186 4.974 1.00 88.25 91 GLU A N 1
ATOM 767 C CA . GLU A 1 91 ? -2.196 13.280 3.549 1.00 88.25 91 GLU A CA 1
ATOM 768 C C . GLU A 1 91 ? -2.127 11.920 2.840 1.00 88.25 91 GLU A C 1
ATOM 770 O O . GLU A 1 91 ? -3.035 11.548 2.100 1.00 88.25 91 GLU A O 1
ATOM 775 N N . PHE A 1 92 ? -1.107 11.117 3.140 1.00 88.56 92 PHE A N 1
ATOM 776 C CA . PHE A 1 92 ? -0.950 9.803 2.525 1.00 88.56 92 PHE A CA 1
ATOM 777 C C . PHE A 1 92 ? -2.059 8.812 2.881 1.00 88.56 92 PHE A C 1
ATOM 779 O O . PHE A 1 92 ? -2.457 8.017 2.036 1.00 88.56 92 PHE A O 1
ATOM 786 N N . LEU A 1 93 ? -2.644 8.888 4.080 1.00 85.62 93 LEU A N 1
ATOM 787 C CA . LEU A 1 93 ? -3.803 8.058 4.425 1.00 85.62 93 LEU A CA 1
ATOM 788 C C . LEU A 1 93 ? -5.033 8.425 3.582 1.00 85.62 93 LEU A C 1
ATOM 790 O O . LEU A 1 93 ? -5.841 7.545 3.274 1.00 85.62 93 LEU A O 1
ATOM 794 N N . LYS A 1 94 ? -5.156 9.685 3.137 1.00 85.19 94 LYS A N 1
ATOM 795 C CA . LYS A 1 94 ? -6.181 10.085 2.156 1.00 85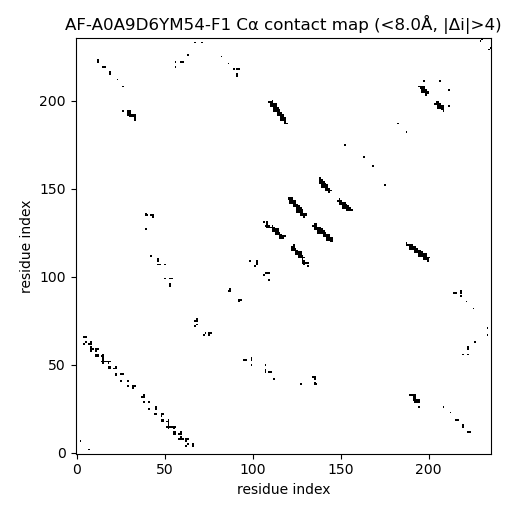.19 94 LYS A CA 1
ATOM 796 C C . LYS A 1 94 ? -5.919 9.430 0.804 1.00 85.19 94 LYS A C 1
ATOM 798 O O . LYS A 1 94 ? -6.847 8.885 0.216 1.00 85.19 94 LYS A O 1
ATOM 803 N N . ILE A 1 95 ? -4.659 9.401 0.367 1.00 86.44 95 ILE A N 1
ATOM 804 C CA . ILE A 1 95 ? -4.244 8.716 -0.865 1.00 86.44 95 ILE A CA 1
ATOM 805 C C . ILE A 1 95 ? -4.582 7.223 -0.791 1.00 86.44 95 ILE A C 1
ATOM 807 O O . ILE A 1 95 ? -5.253 6.703 -1.678 1.00 86.44 95 ILE A O 1
ATOM 811 N N . LEU A 1 96 ? -4.217 6.536 0.298 1.00 85.75 96 LEU A N 1
ATOM 812 C CA . LEU A 1 96 ? -4.538 5.114 0.482 1.00 85.75 96 LEU A CA 1
A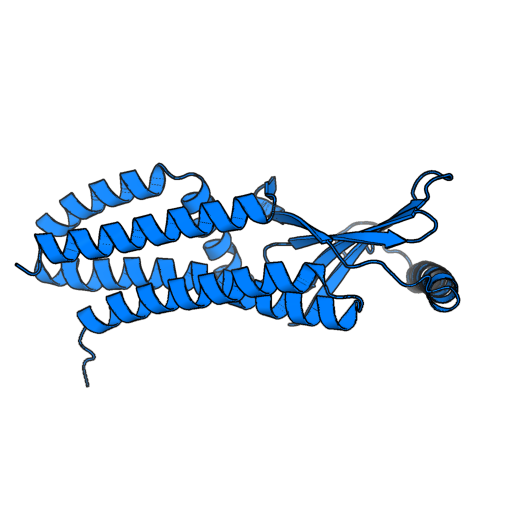TOM 813 C C . LEU A 1 96 ? -6.056 4.857 0.509 1.00 85.75 96 LEU A C 1
ATOM 815 O O . LEU A 1 96 ? -6.528 3.850 -0.024 1.00 85.75 96 LEU A O 1
ATOM 819 N N . LYS A 1 97 ? -6.841 5.769 1.097 1.00 84.81 97 LYS A N 1
ATOM 820 C CA . LYS A 1 97 ? -8.310 5.695 1.102 1.00 84.81 97 LYS A CA 1
ATOM 821 C C . LYS A 1 97 ? -8.893 5.824 -0.306 1.00 84.81 97 LYS A C 1
ATOM 823 O O . LYS A 1 97 ? -9.807 5.065 -0.636 1.00 84.81 97 LYS A O 1
ATOM 828 N N . GLU A 1 98 ? -8.385 6.738 -1.125 1.00 83.75 98 GLU A N 1
ATOM 829 C CA . GLU A 1 98 ? -8.855 6.905 -2.502 1.00 83.75 98 GLU A CA 1
ATOM 830 C C . GLU A 1 98 ? -8.411 5.761 -3.411 1.00 83.75 98 GLU A C 1
ATOM 832 O O . GLU A 1 98 ? -9.250 5.188 -4.108 1.00 83.75 98 GLU A O 1
ATOM 837 N N . LEU A 1 99 ? -7.153 5.322 -3.315 1.00 81.38 99 LEU A N 1
ATOM 838 C CA . LEU A 1 99 ? -6.662 4.122 -4.002 1.00 81.38 99 LEU A CA 1
ATOM 839 C C . LEU A 1 99 ? -7.561 2.917 -3.739 1.00 81.38 99 LEU A C 1
ATOM 841 O O . LEU A 1 99 ? -7.958 2.204 -4.656 1.00 81.38 99 LEU A O 1
ATOM 845 N N . ARG A 1 100 ? -7.965 2.729 -2.483 1.00 82.06 100 ARG A N 1
ATOM 846 C CA . ARG A 1 100 ? -8.929 1.695 -2.121 1.00 82.06 100 ARG A CA 1
ATOM 847 C C . ARG A 1 100 ? -10.275 1.880 -2.820 1.00 82.06 100 ARG A C 1
ATOM 849 O O . ARG A 1 100 ? -10.837 0.904 -3.306 1.00 82.06 100 ARG A O 1
ATOM 856 N N . ASN A 1 101 ? -10.845 3.085 -2.801 1.00 82.88 101 ASN A N 1
ATOM 857 C CA . ASN A 1 101 ? -12.145 3.351 -3.429 1.00 82.88 101 ASN A CA 1
ATOM 858 C C . ASN A 1 101 ? -12.123 3.013 -4.917 1.00 82.88 101 ASN A C 1
ATOM 860 O O . ASN A 1 101 ? -13.084 2.439 -5.426 1.00 82.88 101 ASN A O 1
ATOM 864 N N . ILE A 1 102 ? -11.024 3.352 -5.581 1.00 77.75 102 ILE A N 1
ATOM 865 C CA . ILE A 1 102 ? -10.793 3.030 -6.982 1.00 77.75 102 ILE A CA 1
ATOM 866 C C . ILE A 1 102 ? -10.681 1.511 -7.148 1.00 77.75 102 ILE A C 1
ATOM 868 O O . ILE A 1 102 ? -11.462 0.928 -7.898 1.00 77.75 102 ILE A O 1
ATOM 872 N N . ASN A 1 103 ? -9.836 0.850 -6.349 1.00 76.69 103 ASN A N 1
ATOM 873 C CA . ASN A 1 103 ? -9.648 -0.600 -6.417 1.00 76.69 103 ASN A CA 1
ATOM 874 C C . ASN A 1 103 ? -10.946 -1.397 -6.209 1.00 76.69 103 ASN A C 1
ATOM 876 O O . ASN A 1 103 ? -11.153 -2.440 -6.821 1.00 76.69 103 ASN A O 1
ATOM 880 N N . GLN A 1 104 ? -11.846 -0.916 -5.347 1.00 75.88 104 GLN A N 1
ATOM 881 C CA . GLN A 1 104 ? -13.142 -1.564 -5.120 1.00 75.88 104 GLN A CA 1
ATOM 882 C C . GLN A 1 104 ? -14.114 -1.418 -6.290 1.00 75.88 104 GLN A C 1
ATOM 884 O O . GLN A 1 104 ? -14.974 -2.278 -6.461 1.00 75.88 104 GLN A O 1
ATOM 889 N N . LYS A 1 105 ? -14.026 -0.321 -7.046 1.00 77.88 105 LYS A N 1
ATOM 890 C CA . LYS A 1 105 ? -14.921 -0.052 -8.176 1.00 77.88 105 LYS A CA 1
ATOM 891 C C . LYS A 1 105 ? -14.434 -0.712 -9.459 1.00 77.88 105 LYS A C 1
ATOM 893 O O . LYS A 1 105 ? -15.252 -1.149 -10.257 1.00 77.88 105 LYS A O 1
ATOM 898 N N . GLU A 1 106 ? -13.122 -0.754 -9.648 1.00 67.94 106 GLU A N 1
ATOM 899 C CA . GLU A 1 106 ? -12.516 -1.006 -10.957 1.00 67.94 106 GLU A CA 1
ATOM 900 C C . GLU A 1 106 ? -11.505 -2.168 -10.943 1.00 67.94 106 GLU A C 1
ATOM 902 O O . GLU A 1 106 ? -10.956 -2.520 -11.982 1.00 67.94 106 GLU A O 1
ATOM 907 N N . GLY A 1 107 ? -11.285 -2.811 -9.790 1.00 65.50 107 GLY A N 1
ATOM 908 C CA . GLY A 1 107 ? -10.316 -3.900 -9.633 1.00 65.50 107 GLY A CA 1
ATOM 909 C C . GLY A 1 107 ? -8.908 -3.405 -9.284 1.00 65.50 107 GLY A C 1
ATOM 910 O O . GLY A 1 107 ? -8.689 -2.223 -9.060 1.00 65.50 107 GLY A O 1
ATOM 911 N N . ASN A 1 108 ? -7.930 -4.310 -9.198 1.00 67.19 108 ASN A N 1
ATOM 912 C CA . ASN A 1 108 ? -6.557 -4.026 -8.737 1.00 67.19 108 ASN A CA 1
ATOM 913 C C . ASN A 1 108 ? -5.692 -3.270 -9.780 1.00 67.19 108 ASN A C 1
ATOM 915 O O . ASN A 1 108 ? -4.597 -3.712 -10.130 1.00 67.19 108 ASN A O 1
ATOM 919 N N . ILE A 1 109 ? -6.174 -2.137 -10.289 1.00 63.03 109 ILE A N 1
ATOM 920 C CA . ILE A 1 109 ? -5.568 -1.407 -11.414 1.00 63.03 109 ILE A CA 1
ATOM 921 C C . ILE A 1 109 ? -4.441 -0.437 -11.034 1.00 63.03 109 ILE A C 1
ATOM 923 O O . ILE A 1 109 ? -3.717 -0.001 -11.918 1.00 63.03 109 ILE A O 1
ATOM 927 N N . TYR A 1 110 ? -4.197 -0.151 -9.752 1.00 69.75 110 TYR A N 1
ATOM 928 C CA . TYR A 1 110 ? -3.182 0.831 -9.326 1.00 69.75 110 TYR A CA 1
ATOM 929 C C . TYR A 1 110 ? -2.201 0.262 -8.288 1.00 69.75 110 TYR A C 1
ATOM 931 O O . TYR A 1 110 ? -2.542 -0.712 -7.607 1.00 69.75 110 TYR A O 1
ATOM 939 N N . PRO A 1 111 ? -1.005 0.865 -8.114 1.00 79.06 111 PRO A N 1
ATOM 940 C CA . PRO A 1 111 ? -0.420 1.999 -8.861 1.00 79.06 111 PRO A CA 1
ATOM 941 C C . PRO A 1 111 ? 0.279 1.581 -10.165 1.00 79.06 111 PRO A C 1
ATOM 943 O O . PRO A 1 111 ? 0.662 0.427 -10.298 1.00 79.06 111 PRO A O 1
ATOM 946 N N . THR A 1 112 ? 0.504 2.517 -11.090 1.00 83.44 112 THR A N 1
ATOM 947 C CA . THR A 1 112 ? 1.378 2.326 -12.264 1.00 83.44 112 THR A CA 1
ATOM 948 C C . THR A 1 112 ? 2.842 2.382 -11.834 1.00 83.44 112 THR A C 1
ATOM 950 O O . THR A 1 112 ? 3.214 3.185 -10.975 1.00 83.44 112 THR A O 1
ATOM 953 N N . PHE A 1 113 ? 3.683 1.533 -12.425 1.00 83.94 113 PHE A N 1
ATOM 954 C CA . PHE A 1 113 ? 5.100 1.428 -12.080 1.00 83.94 113 PHE A CA 1
ATOM 955 C C . PHE A 1 113 ? 5.954 1.982 -13.211 1.00 83.94 113 PHE A C 1
ATOM 957 O O . PHE A 1 113 ? 5.847 1.512 -14.344 1.00 83.94 113 PHE A O 1
ATOM 964 N N . ILE A 1 114 ? 6.812 2.950 -12.898 1.00 85.00 114 ILE A N 1
ATOM 965 C CA . ILE A 1 114 ? 7.726 3.558 -13.865 1.00 85.00 114 ILE A CA 1
ATOM 966 C C . ILE A 1 114 ? 9.122 2.998 -13.633 1.00 85.00 114 ILE A C 1
ATOM 968 O O . ILE A 1 114 ? 9.751 3.262 -12.603 1.00 85.00 114 ILE A O 1
ATOM 972 N N . PHE A 1 115 ? 9.606 2.237 -14.606 1.00 82.75 115 PHE A N 1
ATOM 973 C CA . PHE A 1 115 ? 10.917 1.610 -14.584 1.00 82.75 115 PHE A CA 1
ATOM 974 C C . PHE A 1 115 ? 11.894 2.324 -15.494 1.00 82.75 115 PHE A C 1
ATOM 976 O O . PHE A 1 115 ? 11.504 2.896 -16.508 1.00 82.75 115 PHE A O 1
ATOM 983 N N . LYS A 1 116 ? 13.177 2.206 -15.163 1.00 82.12 116 LYS A N 1
ATOM 984 C CA . LYS A 1 116 ? 14.289 2.531 -16.049 1.00 82.12 116 LYS A CA 1
ATOM 985 C C . LYS A 1 116 ? 15.314 1.413 -16.030 1.00 82.12 116 LYS A C 1
ATOM 987 O O . LYS A 1 116 ? 15.601 0.853 -14.979 1.00 82.12 116 LYS A O 1
ATOM 992 N N . SER A 1 117 ? 15.881 1.100 -17.181 1.00 76.75 117 SER A N 1
ATOM 993 C CA . SER A 1 117 ? 17.018 0.198 -17.324 1.00 76.75 117 SER A CA 1
ATOM 994 C C . SER A 1 117 ? 18.102 0.881 -18.152 1.00 76.75 117 SER A C 1
ATOM 996 O O . SER A 1 117 ? 17.817 1.639 -19.086 1.00 76.75 117 SER A O 1
ATOM 998 N N . GLY A 1 118 ? 19.352 0.665 -17.752 1.00 68.56 118 GLY A N 1
ATOM 999 C CA . GLY A 1 118 ? 20.530 1.113 -18.483 1.00 68.56 118 GLY A CA 1
ATOM 1000 C C . GLY A 1 118 ? 20.885 0.158 -19.619 1.00 68.56 118 GLY A C 1
ATOM 1001 O O . GLY A 1 118 ? 20.562 -1.029 -19.598 1.00 68.56 118 GLY A O 1
ATOM 1002 N N . THR A 1 119 ? 21.559 0.696 -20.628 1.00 65.69 119 THR A N 1
ATOM 1003 C CA . THR A 1 119 ? 22.223 -0.072 -21.680 1.00 65.69 119 THR A CA 1
ATOM 1004 C C . THR A 1 119 ? 23.585 0.553 -21.959 1.00 65.69 119 THR A C 1
ATOM 1006 O O . THR A 1 119 ? 23.802 1.740 -21.711 1.00 65.69 119 THR A O 1
ATOM 1009 N N . ALA A 1 120 ? 24.478 -0.194 -22.610 1.00 62.38 120 ALA A N 1
ATOM 1010 C CA . ALA A 1 120 ? 25.772 0.328 -23.058 1.00 62.38 120 ALA A CA 1
ATOM 1011 C C . ALA A 1 120 ? 25.682 1.580 -23.967 1.00 62.38 120 ALA A C 1
ATOM 1013 O O . ALA A 1 120 ? 26.687 2.260 -24.170 1.00 62.38 120 ALA A O 1
ATOM 1014 N N . LYS A 1 121 ? 24.510 1.888 -24.545 1.00 58.69 121 LYS A N 1
ATOM 1015 C CA . LYS A 1 121 ? 24.314 2.962 -25.537 1.00 58.69 121 LYS A CA 1
ATOM 1016 C C . LYS A 1 121 ? 23.282 4.029 -25.121 1.00 58.69 121 LYS A C 1
ATOM 1018 O O . LYS A 1 121 ? 23.067 4.980 -25.875 1.00 58.69 121 LYS A O 1
ATOM 1023 N N . GLY A 1 122 ? 22.651 3.901 -23.954 1.00 65.88 122 GLY A N 1
ATOM 1024 C CA . GLY A 1 122 ? 21.535 4.759 -23.541 1.00 65.88 122 GLY A CA 1
ATOM 1025 C C . GLY A 1 122 ? 20.741 4.194 -22.367 1.00 65.88 122 GLY A C 1
ATOM 1026 O O . GLY A 1 122 ? 21.212 3.305 -21.661 1.00 65.88 122 GLY A O 1
ATOM 1027 N N . SER A 1 123 ? 19.512 4.665 -22.183 1.00 65.50 123 SER A N 1
ATOM 1028 C CA . SER A 1 123 ? 18.583 4.138 -21.185 1.00 65.50 123 SER A CA 1
ATOM 1029 C C . SER A 1 123 ? 17.184 3.945 -21.747 1.00 65.50 123 SER A C 1
ATOM 1031 O O . SER A 1 123 ? 16.736 4.697 -22.604 1.00 65.50 123 SER A O 1
ATOM 1033 N N . ILE A 1 124 ? 16.476 2.953 -21.227 1.00 64.25 124 ILE A N 1
ATOM 1034 C CA . ILE A 1 124 ? 15.083 2.676 -21.565 1.00 64.25 124 ILE A CA 1
ATOM 1035 C C . ILE A 1 124 ? 14.255 2.931 -20.316 1.00 64.25 124 ILE A C 1
ATOM 1037 O O . ILE A 1 124 ? 14.542 2.348 -19.274 1.00 64.25 124 ILE A O 1
ATOM 1041 N N . SER A 1 125 ? 13.230 3.767 -20.419 1.00 69.44 125 SER A N 1
ATOM 1042 C CA . SER A 1 125 ? 12.211 3.945 -19.390 1.00 69.44 125 SER A CA 1
ATOM 1043 C C . SER A 1 125 ? 10.888 3.373 -19.886 1.00 69.44 125 SER A C 1
ATOM 1045 O O . SER A 1 125 ? 10.565 3.489 -21.061 1.00 69.44 125 SER A O 1
ATOM 1047 N N . PHE A 1 126 ? 10.106 2.733 -19.031 1.00 68.38 126 PHE A N 1
ATOM 1048 C CA . PHE A 1 126 ? 8.807 2.202 -19.440 1.00 68.38 126 PHE A CA 1
ATOM 1049 C C . PHE A 1 126 ? 7.823 2.174 -18.281 1.00 68.38 126 PHE A C 1
ATOM 1051 O O . PHE A 1 126 ? 8.198 2.045 -17.114 1.00 68.38 126 PHE A O 1
ATOM 1058 N N . GLU A 1 127 ? 6.548 2.288 -18.628 1.00 74.94 127 GLU A N 1
ATOM 1059 C CA . GLU A 1 127 ? 5.437 2.243 -17.691 1.00 74.94 127 GLU A CA 1
ATOM 1060 C C . GLU A 1 127 ? 4.780 0.864 -17.754 1.00 74.94 127 GLU A C 1
ATOM 1062 O O . GLU A 1 127 ? 4.330 0.412 -18.812 1.00 74.94 127 GLU A O 1
ATOM 1067 N N . VAL A 1 128 ? 4.719 0.186 -16.609 1.00 70.19 128 VAL A N 1
ATOM 1068 C CA . VAL A 1 128 ? 3.999 -1.080 -16.455 1.00 70.19 128 VAL A CA 1
ATOM 1069 C C . VAL A 1 128 ? 2.677 -0.804 -15.767 1.00 70.19 128 VAL A C 1
ATOM 1071 O O . VAL A 1 128 ? 2.640 -0.376 -14.603 1.00 70.19 128 VAL A O 1
ATOM 1074 N N . ASP A 1 129 ? 1.591 -1.121 -16.466 1.00 69.44 129 ASP A N 1
ATOM 1075 C CA . ASP A 1 129 ? 0.252 -1.025 -15.917 1.00 69.44 129 ASP A CA 1
ATOM 1076 C C . ASP A 1 129 ? -0.552 -2.324 -16.008 1.00 69.44 129 ASP A C 1
ATOM 1078 O O . ASP A 1 129 ? -0.155 -3.291 -16.647 1.00 69.44 129 ASP A O 1
ATOM 1082 N N . TYR A 1 130 ? -1.678 -2.386 -15.316 1.00 61.53 130 TYR A N 1
ATOM 1083 C CA . TYR A 1 130 ? -2.609 -3.492 -15.386 1.00 61.53 130 TYR A CA 1
ATOM 1084 C C . TYR A 1 130 ? -3.726 -3.166 -16.375 1.00 61.53 130 TYR A C 1
ATOM 1086 O O . TYR A 1 130 ? -4.486 -2.218 -16.190 1.00 61.53 130 TYR A O 1
ATOM 1094 N N . THR A 1 131 ? -3.854 -3.975 -17.420 1.00 54.50 131 THR A N 1
ATOM 1095 C CA . THR A 1 131 ? -5.046 -3.973 -18.275 1.00 54.50 131 THR A CA 1
ATOM 1096 C C . THR A 1 131 ? -6.076 -4.896 -17.635 1.00 54.50 131 THR A C 1
ATOM 1098 O O . THR A 1 131 ? -5.707 -6.000 -17.239 1.00 54.50 131 THR A O 1
ATOM 1101 N N . GLY A 1 132 ? -7.337 -4.462 -17.525 1.00 45.97 132 GLY A N 1
ATOM 1102 C CA . GLY A 1 132 ? -8.418 -5.082 -16.730 1.00 45.97 132 GLY A CA 1
ATOM 1103 C C . GLY A 1 132 ? -8.663 -6.597 -16.877 1.00 45.97 132 GLY A C 1
ATOM 1104 O O . GLY A 1 132 ? -9.388 -7.163 -16.065 1.00 45.97 132 GLY A O 1
ATOM 1105 N N . ASP A 1 133 ? -8.009 -7.278 -17.819 1.00 50.34 133 ASP A N 1
ATOM 1106 C CA . ASP A 1 133 ? -8.073 -8.722 -18.071 1.00 50.34 133 ASP A CA 1
ATOM 1107 C C . ASP A 1 133 ? -7.049 -9.556 -17.275 1.00 50.34 133 ASP A C 1
ATOM 1109 O O . ASP A 1 133 ? -6.503 -10.544 -17.769 1.00 50.34 133 ASP A O 1
ATOM 1113 N N . SER A 1 134 ? -6.796 -9.232 -16.007 1.00 49.50 134 SER A N 1
ATOM 1114 C CA . SER A 1 134 ? -5.976 -10.052 -15.094 1.00 49.50 134 SER A CA 1
ATOM 1115 C C . SER A 1 134 ? -4.464 -10.117 -15.323 1.00 49.50 134 SER A C 1
ATOM 1117 O O . SER A 1 134 ? -3.799 -10.882 -14.633 1.00 49.50 134 SER A O 1
ATOM 1119 N N . LYS A 1 135 ? -3.886 -9.298 -16.212 1.00 56.53 135 LYS A N 1
ATOM 1120 C CA . LYS A 1 135 ? -2.437 -9.319 -16.485 1.00 56.53 135 LYS A CA 1
ATOM 1121 C C . LYS A 1 135 ? -1.827 -7.924 -16.545 1.00 56.53 135 LYS A C 1
ATOM 1123 O O . LYS A 1 135 ? -2.393 -7.007 -17.139 1.00 56.53 135 LYS A O 1
ATOM 1128 N N . SER A 1 136 ? -0.638 -7.790 -15.958 1.00 60.47 136 SER A N 1
ATOM 1129 C CA . SER A 1 136 ? 0.222 -6.627 -16.167 1.00 60.47 136 SER A CA 1
ATOM 1130 C C . SER A 1 136 ? 0.720 -6.585 -17.613 1.00 60.47 136 SER A C 1
ATOM 1132 O O . SER A 1 136 ? 1.182 -7.590 -18.155 1.00 60.47 136 SER A O 1
ATOM 1134 N N . ALA A 1 137 ? 0.635 -5.410 -18.220 1.00 58.66 137 ALA A N 1
ATOM 1135 C CA . ALA A 1 137 ? 1.084 -5.088 -19.562 1.00 58.66 137 ALA A CA 1
ATOM 1136 C C . ALA A 1 137 ? 1.986 -3.845 -19.519 1.00 58.66 137 ALA A C 1
ATOM 1138 O O . ALA A 1 137 ? 1.898 -3.006 -18.622 1.00 58.66 137 ALA A O 1
ATOM 1139 N N . ILE A 1 138 ? 2.881 -3.724 -20.492 1.00 56.78 138 ILE A N 1
ATOM 1140 C CA . ILE A 1 138 ? 3.669 -2.504 -20.675 1.00 56.78 138 ILE A CA 1
ATOM 1141 C C . ILE A 1 138 ? 2.796 -1.534 -21.473 1.00 56.78 138 ILE A C 1
ATOM 1143 O O . ILE A 1 138 ? 2.343 -1.902 -22.552 1.00 56.78 138 ILE A O 1
ATOM 1147 N N . LYS A 1 139 ? 2.526 -0.340 -20.932 1.00 60.91 139 LYS A N 1
ATOM 1148 C CA . LYS A 1 139 ? 1.710 0.688 -21.602 1.00 60.91 139 LYS A CA 1
ATOM 1149 C C . LYS A 1 139 ? 2.552 1.589 -22.495 1.00 60.91 139 LYS A C 1
ATOM 1151 O O . LYS A 1 139 ? 2.203 1.838 -23.637 1.00 60.91 139 LYS A O 1
ATOM 1156 N N . ASN A 1 140 ? 3.676 2.066 -21.973 1.00 59.91 140 ASN A N 1
ATOM 1157 C CA . ASN A 1 140 ? 4.525 3.031 -22.662 1.00 59.91 140 ASN A CA 1
ATOM 1158 C C . ASN A 1 140 ? 5.983 2.599 -22.564 1.00 59.91 140 ASN A C 1
ATOM 1160 O O . ASN A 1 140 ? 6.423 2.174 -21.495 1.00 59.91 140 ASN A O 1
ATOM 1164 N N . ILE A 1 141 ? 6.733 2.721 -23.660 1.00 55.66 141 ILE A N 1
ATOM 1165 C CA . ILE A 1 141 ? 8.179 2.491 -23.701 1.00 55.66 141 ILE A CA 1
ATOM 1166 C C . ILE A 1 141 ? 8.843 3.744 -24.265 1.00 55.66 141 ILE A C 1
ATOM 1168 O O . ILE A 1 141 ? 8.732 4.060 -25.445 1.00 55.66 141 ILE A O 1
ATOM 1172 N N . VA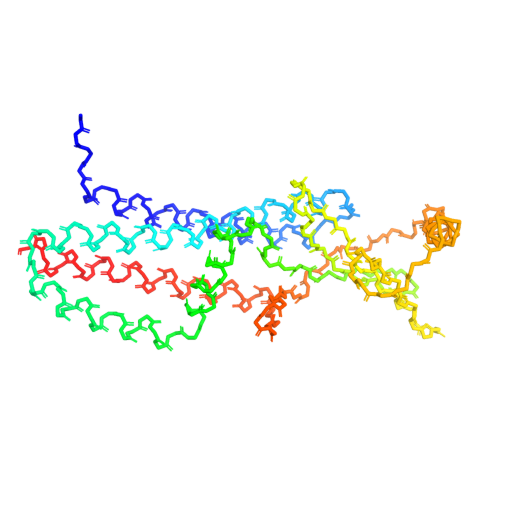L A 1 142 ? 9.587 4.445 -23.424 1.00 57.56 142 VAL A N 1
ATOM 1173 C CA . VAL A 1 142 ? 10.415 5.587 -23.807 1.00 57.56 142 VAL A CA 1
ATOM 1174 C C . VAL A 1 142 ? 11.865 5.126 -23.907 1.00 57.56 142 VAL A C 1
ATOM 1176 O O . VAL A 1 142 ? 12.447 4.654 -22.932 1.00 57.56 142 VAL A O 1
ATOM 1179 N N . VAL A 1 143 ? 12.481 5.256 -25.078 1.00 54.12 143 VAL A N 1
ATOM 1180 C CA . VAL A 1 143 ? 13.885 4.883 -25.295 1.00 54.12 143 VAL A CA 1
ATOM 1181 C C . VAL A 1 143 ? 14.720 6.143 -25.485 1.00 54.12 143 VAL A C 1
ATOM 1183 O O . VAL A 1 143 ? 14.547 6.869 -26.457 1.00 54.12 143 VAL A O 1
ATOM 1186 N N . GLU A 1 144 ? 15.666 6.397 -24.588 1.00 53.91 144 GLU A N 1
ATOM 1187 C CA . GLU A 1 144 ? 16.585 7.536 -24.661 1.00 53.91 144 GLU A CA 1
ATOM 1188 C C . GLU A 1 144 ? 17.993 7.063 -25.045 1.00 53.91 144 GLU A C 1
ATOM 1190 O O . GLU A 1 144 ? 18.626 6.294 -24.318 1.00 53.91 144 GLU A O 1
ATOM 1195 N N . PHE A 1 145 ? 18.522 7.538 -26.176 1.00 50.72 145 PHE A N 1
ATOM 1196 C CA . PHE A 1 145 ? 19.896 7.244 -26.592 1.00 50.72 145 PHE A CA 1
ATOM 1197 C C . PHE A 1 145 ? 20.834 8.386 -26.199 1.00 50.72 145 PHE A C 1
ATOM 1199 O O . PHE A 1 145 ? 20.508 9.557 -26.372 1.00 50.72 145 PHE A O 1
ATOM 1206 N N . ASN A 1 146 ? 22.045 8.056 -25.737 1.00 43.47 146 ASN A N 1
ATOM 1207 C CA . ASN A 1 146 ? 22.993 9.054 -25.216 1.00 43.47 146 ASN A CA 1
ATOM 1208 C C . ASN A 1 146 ? 23.405 10.126 -26.248 1.00 43.47 146 ASN A C 1
ATOM 1210 O O . ASN A 1 146 ? 23.827 11.209 -25.857 1.00 43.47 146 ASN A O 1
ATOM 1214 N N . ASN A 1 147 ? 23.286 9.835 -27.552 1.00 43.34 147 ASN A N 1
ATOM 1215 C CA . ASN A 1 147 ? 23.790 10.691 -28.638 1.00 43.34 147 ASN A CA 1
ATOM 1216 C C . ASN A 1 147 ? 22.742 11.073 -29.701 1.00 43.34 147 ASN A C 1
ATOM 1218 O O . ASN A 1 147 ? 23.065 11.796 -30.639 1.00 43.34 147 ASN A O 1
ATOM 1222 N N . PHE A 1 148 ? 21.505 10.595 -29.581 1.00 40.94 148 PHE A N 1
ATOM 1223 C CA . PHE A 1 148 ? 20.408 10.898 -30.500 1.00 40.94 148 PHE A CA 1
ATOM 1224 C C . PHE A 1 148 ? 19.161 11.065 -29.638 1.00 40.94 148 PHE A C 1
ATOM 1226 O O . PHE A 1 148 ? 18.873 10.174 -28.846 1.00 40.94 148 PHE A O 1
ATOM 1233 N N . GLY A 1 149 ? 18.476 12.210 -29.729 1.00 46.19 149 GLY A N 1
ATOM 1234 C CA . GLY A 1 149 ? 17.285 12.498 -28.919 1.00 46.19 149 GLY A CA 1
ATOM 1235 C C . GLY A 1 149 ? 16.330 11.299 -28.828 1.00 46.19 149 GLY A C 1
ATOM 1236 O O . GLY A 1 149 ? 16.217 10.524 -29.778 1.00 46.19 149 GLY A O 1
ATOM 1237 N N . GLY A 1 150 ? 15.712 11.116 -27.659 1.00 44.78 150 GLY A N 1
ATOM 1238 C CA . GLY A 1 150 ? 14.925 9.924 -27.349 1.00 44.78 150 GLY A CA 1
ATOM 1239 C C . GLY A 1 150 ? 13.791 9.657 -28.342 1.00 44.78 150 GLY A C 1
ATOM 1240 O O . GLY A 1 150 ? 13.221 10.574 -28.930 1.00 44.78 150 GLY A O 1
ATOM 1241 N N . ILE A 1 151 ? 13.475 8.378 -28.519 1.00 46.41 151 ILE A N 1
ATOM 1242 C CA . ILE A 1 151 ? 12.306 7.898 -29.247 1.00 46.41 151 ILE A CA 1
ATOM 1243 C C . ILE A 1 151 ? 11.294 7.440 -28.199 1.00 46.41 151 ILE A C 1
ATOM 1245 O O . ILE A 1 151 ? 11.513 6.455 -27.494 1.00 46.41 151 ILE A O 1
ATOM 1249 N N . GLU A 1 152 ? 10.178 8.151 -28.097 1.00 46.25 152 GLU A N 1
ATOM 1250 C CA . GLU A 1 152 ? 9.028 7.715 -27.312 1.00 46.25 152 GLU A CA 1
ATOM 1251 C C . GLU A 1 152 ? 8.146 6.797 -28.166 1.00 46.25 152 GLU A C 1
ATOM 1253 O O . GLU A 1 152 ? 7.700 7.175 -29.249 1.00 46.25 152 GLU A O 1
ATOM 1258 N N . ILE A 1 153 ? 7.918 5.575 -27.688 1.00 47.16 153 ILE A N 1
ATOM 1259 C CA . ILE A 1 153 ? 6.989 4.610 -28.273 1.00 47.16 153 ILE A CA 1
ATOM 1260 C C . ILE A 1 153 ? 5.884 4.385 -27.238 1.00 47.16 153 ILE A C 1
ATOM 1262 O O . ILE A 1 153 ? 5.994 3.539 -26.348 1.00 47.16 153 ILE A O 1
ATOM 1266 N N . SER A 1 154 ? 4.816 5.170 -27.331 1.00 45.28 154 SER A N 1
ATOM 1267 C CA . SER A 1 154 ? 3.607 4.939 -26.546 1.00 45.28 154 SER A CA 1
ATOM 1268 C C . SER A 1 154 ? 2.730 3.910 -27.253 1.00 45.28 154 SER A C 1
ATOM 1270 O O . SER A 1 154 ? 2.354 4.080 -28.416 1.00 45.28 154 SER A O 1
ATOM 1272 N N . ASP A 1 155 ? 2.406 2.820 -26.559 1.00 41.75 155 ASP A N 1
ATOM 1273 C CA . ASP A 1 155 ? 1.359 1.914 -27.006 1.00 41.75 155 ASP A CA 1
ATOM 1274 C C . ASP A 1 155 ? 0.058 2.503 -26.460 1.00 41.75 155 ASP A C 1
ATOM 1276 O O . ASP A 1 155 ? -0.361 2.247 -25.330 1.00 41.75 155 ASP A O 1
ATOM 1280 N N . ALA A 1 156 ? -0.558 3.392 -27.241 1.00 33.84 156 ALA A N 1
ATOM 1281 C CA . ALA A 1 156 ? -1.890 3.890 -26.941 1.00 33.84 156 ALA A CA 1
ATOM 1282 C C . ALA A 1 156 ? -2.884 2.731 -27.108 1.00 33.84 156 ALA A C 1
ATOM 1284 O O . ALA A 1 156 ? -3.582 2.613 -28.120 1.00 33.84 156 ALA A O 1
ATOM 1285 N N . VAL A 1 157 ? -2.957 1.849 -26.110 1.00 34.75 157 VAL A N 1
ATOM 1286 C CA . VAL A 1 157 ? -4.075 0.925 -25.957 1.00 34.75 157 VAL A CA 1
ATOM 1287 C C . VAL A 1 157 ? -5.276 1.763 -25.522 1.00 34.75 157 VAL A C 1
ATOM 1289 O O . VAL A 1 157 ? -5.556 1.907 -24.340 1.00 34.75 157 VAL A O 1
ATOM 1292 N N . ALA A 1 158 ? -5.915 2.328 -26.549 1.00 39.00 158 ALA A N 1
ATOM 1293 C CA . ALA A 1 158 ? -7.252 2.903 -26.641 1.00 39.00 158 ALA A CA 1
ATOM 1294 C C . ALA A 1 158 ? -7.658 3.955 -25.591 1.00 39.00 158 ALA A C 1
ATOM 1296 O O . ALA A 1 158 ? -7.977 3.621 -24.460 1.00 39.00 158 ALA A O 1
ATOM 1297 N N . ASP A 1 159 ? -7.836 5.198 -26.050 1.00 30.02 159 ASP A N 1
ATOM 1298 C CA . ASP A 1 159 ? -9.167 5.817 -26.006 1.00 30.02 159 ASP A CA 1
ATOM 1299 C C . ASP A 1 159 ? -9.293 6.966 -27.030 1.00 30.02 159 ASP A C 1
ATOM 1301 O O . ASP A 1 159 ? -8.426 7.829 -27.111 1.00 30.02 159 ASP A O 1
ATOM 1305 N N . HIS A 1 160 ? -10.353 6.879 -27.853 1.00 37.12 160 HIS A N 1
ATOM 1306 C CA . HIS A 1 160 ? -11.009 7.883 -28.724 1.00 37.12 160 HIS A CA 1
ATOM 1307 C C . HIS A 1 160 ? -10.129 9.002 -29.351 1.00 37.12 160 HIS A C 1
ATOM 1309 O O . HIS A 1 160 ? -9.666 9.892 -28.661 1.00 37.12 160 HIS A O 1
ATOM 1315 N N . GLU A 1 161 ? -9.874 9.089 -30.670 1.00 35.50 161 GLU A N 1
ATOM 1316 C CA . GLU A 1 161 ? -10.875 9.537 -31.665 1.00 35.50 161 GLU A CA 1
ATOM 1317 C C . GLU A 1 161 ? -10.451 9.384 -33.152 1.00 35.50 161 GLU A C 1
ATOM 1319 O O . GLU A 1 161 ? -11.148 9.848 -34.051 1.00 35.50 161 GLU A O 1
ATOM 1324 N N . THR A 1 162 ? -9.358 8.691 -33.470 1.00 39.19 162 THR A N 1
ATOM 1325 C CA . THR A 1 162 ? -8.991 8.381 -34.866 1.00 39.19 162 THR A CA 1
ATOM 1326 C C . THR A 1 162 ? -8.938 6.875 -35.057 1.00 39.19 162 THR A C 1
ATOM 1328 O O . THR A 1 162 ? -8.060 6.186 -34.538 1.00 39.19 162 THR A O 1
ATOM 1331 N N . GLN A 1 163 ? -9.910 6.334 -35.798 1.00 39.88 163 GLN A N 1
ATOM 1332 C CA . GLN A 1 163 ? -9.907 4.929 -36.200 1.00 39.88 163 GLN A CA 1
ATOM 1333 C C . GLN A 1 163 ? -8.756 4.693 -37.184 1.00 39.88 163 GLN A C 1
ATOM 1335 O O . GLN A 1 163 ? -8.939 4.732 -38.397 1.00 39.88 163 GLN A O 1
ATOM 1340 N N . LEU A 1 164 ? -7.554 4.453 -36.653 1.00 45.59 164 LEU A N 1
ATOM 1341 C CA . LEU A 1 164 ? -6.476 3.833 -37.412 1.00 45.59 164 LEU A CA 1
ATOM 1342 C C . LEU A 1 164 ? -7.023 2.540 -38.012 1.00 45.59 164 LEU A C 1
ATOM 1344 O O . LEU A 1 164 ? -7.625 1.725 -37.297 1.00 45.59 164 LEU A O 1
ATOM 1348 N N . THR A 1 165 ? -6.830 2.367 -39.318 1.00 53.28 165 THR A N 1
ATOM 1349 C CA . THR A 1 165 ? -7.237 1.138 -39.993 1.00 53.28 165 THR A CA 1
ATOM 1350 C C . THR A 1 165 ? -6.512 -0.048 -39.353 1.00 53.28 165 THR A C 1
ATOM 1352 O O . THR A 1 165 ? -5.439 0.101 -38.759 1.00 53.28 165 THR A O 1
ATOM 1355 N N . LEU A 1 166 ? -7.091 -1.248 -39.455 1.00 44.06 166 LEU A N 1
ATOM 1356 C CA . LEU A 1 166 ? -6.444 -2.468 -38.959 1.00 44.06 166 LEU A CA 1
ATOM 1357 C C . LEU A 1 166 ? -5.021 -2.606 -39.534 1.00 44.06 166 LEU A C 1
ATOM 1359 O O . LEU A 1 166 ? -4.109 -3.038 -38.841 1.00 44.06 166 LEU A O 1
ATOM 1363 N N . GLU A 1 167 ? -4.834 -2.155 -40.775 1.00 47.41 167 GLU A N 1
ATOM 1364 C CA . GLU A 1 167 ? -3.574 -2.175 -41.511 1.00 47.41 167 GLU A CA 1
ATOM 1365 C C . GLU A 1 167 ? -2.536 -1.182 -40.960 1.00 47.41 167 GLU A C 1
ATOM 1367 O O . GLU A 1 167 ? -1.357 -1.523 -40.855 1.00 47.41 167 GLU A O 1
ATOM 1372 N N . ASP A 1 168 ? -2.957 0.012 -40.535 1.00 45.66 168 ASP A N 1
ATOM 1373 C CA . ASP A 1 168 ? -2.074 1.006 -39.910 1.00 45.66 168 ASP A CA 1
ATOM 1374 C C . ASP A 1 168 ? -1.650 0.576 -38.504 1.00 45.66 168 ASP A C 1
ATOM 1376 O O . ASP A 1 168 ? -0.472 0.678 -38.154 1.00 45.66 168 ASP A O 1
ATOM 1380 N N . LYS A 1 169 ? -2.573 -0.011 -37.729 1.00 44.66 169 LYS A N 1
ATOM 1381 C CA . LYS A 1 169 ? -2.249 -0.644 -36.439 1.00 44.66 169 LYS A CA 1
ATOM 1382 C C . LYS A 1 169 ? -1.262 -1.793 -36.629 1.00 44.66 169 LYS A C 1
ATOM 1384 O O . LYS A 1 169 ? -0.285 -1.885 -35.894 1.00 44.66 169 LYS A O 1
ATOM 1389 N N . GLN A 1 170 ? -1.457 -2.621 -37.660 1.00 44.34 170 GLN A N 1
ATOM 1390 C CA . GLN A 1 170 ? -0.535 -3.704 -38.001 1.00 44.34 170 GLN A CA 1
ATOM 1391 C C . GLN A 1 170 ? 0.843 -3.171 -38.415 1.00 44.34 170 GLN A C 1
ATOM 1393 O O . GLN A 1 170 ? 1.848 -3.784 -38.075 1.00 44.34 170 GLN A O 1
ATOM 1398 N N . LYS A 1 171 ? 0.921 -2.044 -39.137 1.00 47.81 171 LYS A N 1
ATOM 1399 C CA . LYS A 1 171 ? 2.188 -1.413 -39.545 1.00 47.81 171 LYS A CA 1
ATOM 1400 C C . LYS A 1 171 ? 2.943 -0.817 -38.367 1.00 47.81 171 LYS A C 1
ATOM 1402 O O . LYS A 1 171 ? 4.142 -1.054 -38.273 1.00 47.81 171 LYS A O 1
ATOM 1407 N N . VAL A 1 172 ? 2.268 -0.103 -37.469 1.00 48.00 172 VAL A N 1
ATOM 1408 C CA . VAL A 1 172 ? 2.883 0.436 -36.244 1.00 48.00 172 VAL A CA 1
ATOM 1409 C C . VAL A 1 172 ? 3.330 -0.704 -35.337 1.00 48.00 172 VAL A C 1
ATOM 1411 O O . VAL A 1 172 ? 4.474 -0.712 -34.901 1.00 48.00 172 VAL A O 1
ATOM 1414 N N . TRP A 1 173 ? 2.495 -1.729 -35.156 1.00 44.88 173 TRP A N 1
ATOM 1415 C CA . TRP A 1 173 ? 2.845 -2.928 -34.398 1.00 44.88 173 TRP A CA 1
ATOM 1416 C C . TRP A 1 173 ? 4.011 -3.688 -35.027 1.00 44.88 173 TRP A C 1
ATOM 1418 O O . TRP A 1 173 ? 4.933 -4.077 -34.328 1.00 44.88 173 TRP A O 1
ATOM 1428 N N . ASN A 1 174 ? 4.040 -3.854 -36.351 1.00 49.97 174 ASN A N 1
ATOM 1429 C CA . ASN A 1 174 ? 5.153 -4.496 -37.048 1.00 49.97 174 ASN A CA 1
ATOM 1430 C C . ASN A 1 174 ? 6.415 -3.630 -37.051 1.00 49.97 174 ASN A C 1
ATOM 1432 O O . ASN A 1 174 ? 7.504 -4.187 -37.050 1.00 49.97 174 ASN A O 1
ATOM 1436 N N . ALA A 1 175 ? 6.305 -2.300 -37.043 1.00 51.25 175 ALA A N 1
ATOM 1437 C CA . ALA A 1 175 ? 7.439 -1.392 -36.918 1.00 51.25 175 ALA A CA 1
ATOM 1438 C C . ALA A 1 175 ? 7.994 -1.403 -35.491 1.00 51.25 175 ALA A C 1
ATOM 1440 O O . ALA A 1 175 ? 9.198 -1.544 -35.334 1.00 51.25 175 ALA A O 1
ATOM 1441 N N . ALA A 1 176 ? 7.138 -1.366 -34.467 1.00 50.19 176 ALA A N 1
ATOM 1442 C CA . ALA A 1 176 ? 7.508 -1.517 -33.064 1.00 50.19 176 ALA A CA 1
ATOM 1443 C C . ALA A 1 176 ? 8.073 -2.913 -32.787 1.00 50.19 176 ALA A C 1
ATOM 1445 O O . ALA A 1 176 ? 9.118 -3.017 -32.166 1.00 50.19 176 ALA A O 1
ATOM 1446 N N . ILE A 1 177 ? 7.474 -3.979 -33.331 1.00 48.22 177 ILE A N 1
ATOM 1447 C CA . ILE A 1 177 ? 8.000 -5.348 -33.272 1.00 48.22 177 ILE A CA 1
ATOM 1448 C C . ILE A 1 177 ? 9.286 -5.484 -34.072 1.00 48.22 177 ILE A C 1
ATOM 1450 O O . ILE A 1 177 ? 10.153 -6.217 -33.633 1.00 48.22 177 ILE A O 1
ATOM 1454 N N . ASN A 1 178 ? 9.456 -4.836 -35.225 1.00 50.31 178 ASN A N 1
ATOM 1455 C CA . ASN A 1 178 ? 10.711 -4.908 -35.977 1.00 50.31 178 ASN A CA 1
ATOM 1456 C C . ASN A 1 178 ? 11.808 -4.086 -35.300 1.00 50.31 178 ASN A C 1
ATOM 1458 O O . ASN A 1 178 ? 12.940 -4.544 -35.257 1.00 50.31 178 ASN A O 1
ATOM 1462 N N . HIS A 1 179 ? 11.486 -2.943 -34.697 1.00 52.66 179 HIS A N 1
ATOM 1463 C CA . HIS A 1 179 ? 12.411 -2.168 -33.872 1.00 52.66 179 HIS A CA 1
ATOM 1464 C C . HIS A 1 179 ? 12.755 -2.934 -32.588 1.00 52.66 179 HIS A C 1
ATOM 1466 O O . HIS A 1 179 ? 13.918 -3.040 -32.229 1.00 52.66 179 HIS A O 1
ATOM 1472 N N . TYR A 1 180 ? 11.771 -3.584 -31.966 1.00 48.69 180 TYR A N 1
ATOM 1473 C CA . TYR A 1 180 ? 11.935 -4.498 -30.839 1.00 48.69 180 TYR A CA 1
ATOM 1474 C C . TYR A 1 180 ? 12.672 -5.784 -31.231 1.00 48.69 180 TYR A C 1
ATOM 1476 O O . TYR A 1 180 ? 13.414 -6.308 -30.423 1.00 48.69 180 TYR A O 1
ATOM 1484 N N . LYS A 1 181 ? 12.529 -6.293 -32.461 1.00 48.03 181 LYS A N 1
ATOM 1485 C CA . LYS A 1 181 ? 13.266 -7.452 -32.996 1.00 48.03 181 LYS A CA 1
ATOM 1486 C C . LYS A 1 181 ? 14.705 -7.092 -33.326 1.00 48.03 181 LYS A C 1
ATOM 1488 O O . LYS A 1 181 ? 15.579 -7.916 -33.110 1.00 48.03 181 LYS A O 1
ATOM 1493 N N . VAL A 1 182 ? 14.948 -5.874 -33.803 1.00 47.56 182 VAL A N 1
ATOM 1494 C CA . VAL A 1 182 ? 16.290 -5.298 -33.942 1.00 47.56 182 VAL A CA 1
ATOM 1495 C C . VAL A 1 182 ? 16.909 -5.102 -32.551 1.00 47.56 182 VAL A C 1
ATOM 1497 O O . VAL A 1 182 ? 18.037 -5.522 -32.342 1.00 47.56 182 VAL A O 1
ATOM 1500 N N . LEU A 1 183 ? 16.143 -4.627 -31.562 1.00 45.78 183 LEU A N 1
ATOM 1501 C CA . LEU A 1 183 ? 16.537 -4.599 -30.145 1.00 45.78 183 LEU A CA 1
ATOM 1502 C C . LEU A 1 183 ? 16.613 -5.999 -29.496 1.00 45.78 183 LEU A C 1
ATOM 1504 O O . LEU A 1 183 ? 17.276 -6.140 -28.480 1.00 45.78 183 LEU A O 1
ATOM 1508 N N . GLN A 1 184 ? 15.952 -7.032 -30.041 1.00 42.62 184 GLN A N 1
ATOM 1509 C CA . GLN A 1 184 ? 16.049 -8.423 -29.572 1.00 42.62 184 GLN A CA 1
ATOM 1510 C C . GLN A 1 184 ? 17.272 -9.138 -30.153 1.00 42.62 184 GLN A C 1
ATOM 1512 O O . GLN A 1 184 ? 17.888 -9.955 -29.473 1.00 42.62 184 GLN A O 1
ATOM 1517 N N . GLN A 1 185 ? 17.599 -8.862 -31.417 1.00 46.31 185 GLN A N 1
ATOM 1518 C CA . GLN A 1 185 ? 18.821 -9.341 -32.063 1.00 46.31 185 GLN A CA 1
ATOM 1519 C C . GLN A 1 185 ? 20.055 -8.649 -31.468 1.00 46.31 185 GLN A C 1
ATOM 1521 O O . GLN A 1 185 ? 21.081 -9.304 -31.313 1.00 46.31 185 GLN A O 1
ATOM 1526 N N . ASP A 1 186 ? 19.896 -7.399 -31.021 1.00 39.66 186 ASP A N 1
ATOM 1527 C CA . ASP A 1 186 ? 20.840 -6.642 -30.199 1.00 39.66 186 ASP A CA 1
ATOM 1528 C C . ASP A 1 186 ? 20.301 -6.432 -28.766 1.00 39.66 186 ASP A C 1
ATOM 1530 O O . ASP A 1 186 ? 20.281 -5.293 -28.288 1.00 39.66 186 ASP A O 1
ATOM 1534 N N . ILE A 1 187 ? 19.887 -7.485 -28.033 1.00 46.47 187 ILE A N 1
ATOM 1535 C CA . ILE A 1 187 ? 19.837 -7.373 -26.556 1.00 46.47 187 ILE A CA 1
ATOM 1536 C C . ILE A 1 187 ? 21.289 -7.256 -26.107 1.00 46.47 187 ILE A C 1
ATOM 1538 O O . ILE A 1 187 ? 21.951 -8.220 -25.733 1.00 46.47 187 ILE A O 1
ATOM 1542 N N . VAL A 1 188 ? 21.783 -6.025 -26.182 1.00 49.66 188 VAL A N 1
ATOM 1543 C CA . VAL A 1 188 ? 22.655 -5.444 -25.181 1.00 49.66 188 VAL A CA 1
ATOM 1544 C C . VAL A 1 188 ? 22.053 -5.875 -23.854 1.00 49.66 188 VAL A C 1
ATOM 1546 O O . VAL A 1 188 ? 20.884 -5.583 -23.605 1.00 49.66 188 VAL A O 1
ATOM 1549 N N . GLU A 1 189 ? 22.800 -6.651 -23.073 1.00 54.34 189 GLU A N 1
ATOM 1550 C CA . GLU A 1 189 ? 22.400 -7.044 -21.727 1.00 54.34 189 GLU A CA 1
ATOM 1551 C C . GLU A 1 189 ? 21.805 -5.817 -21.031 1.00 54.34 189 GLU A C 1
ATOM 1553 O O . GLU A 1 189 ? 22.499 -4.819 -20.831 1.00 54.34 189 GLU A O 1
ATOM 1558 N N . LEU A 1 190 ? 20.493 -5.846 -20.776 1.00 59.31 190 LEU A N 1
ATOM 1559 C CA . LEU A 1 190 ? 19.856 -4.788 -20.011 1.00 59.31 190 LEU A CA 1
ATOM 1560 C C . LEU A 1 190 ? 20.506 -4.808 -18.632 1.00 59.31 190 LEU A C 1
ATOM 1562 O O . LEU A 1 190 ? 20.617 -5.870 -18.002 1.00 59.31 190 LEU A O 1
ATOM 1566 N N . ASP A 1 191 ? 20.923 -3.636 -18.166 1.00 69.12 191 ASP A N 1
ATOM 1567 C CA . ASP A 1 191 ? 21.263 -3.483 -16.764 1.00 69.12 191 ASP A CA 1
ATOM 1568 C C . ASP A 1 191 ? 20.013 -3.757 -15.919 1.00 69.12 191 ASP A C 1
ATOM 1570 O O . ASP A 1 191 ? 18.883 -3.860 -16.417 1.00 69.12 191 ASP A O 1
ATOM 1574 N N . ASN A 1 192 ? 20.205 -3.860 -14.609 1.00 76.50 192 ASN A N 1
ATOM 1575 C CA . ASN A 1 192 ? 19.094 -4.098 -13.703 1.00 76.50 192 ASN A CA 1
ATOM 1576 C C . ASN A 1 192 ? 17.981 -3.048 -13.891 1.00 76.50 192 ASN A C 1
ATOM 1578 O O . ASN A 1 192 ? 18.253 -1.855 -14.053 1.00 76.50 192 ASN A O 1
ATOM 1582 N N . PHE A 1 193 ? 16.725 -3.492 -13.837 1.00 78.19 193 PHE A N 1
ATOM 1583 C CA . PHE A 1 193 ? 15.582 -2.581 -13.825 1.00 78.19 193 PHE A CA 1
ATOM 1584 C C . PHE A 1 193 ? 15.533 -1.821 -12.508 1.00 78.19 193 PHE A C 1
ATOM 1586 O O . PHE A 1 193 ? 15.575 -2.424 -11.447 1.00 78.19 193 PHE A O 1
ATOM 1593 N N . ILE A 1 194 ? 15.384 -0.506 -12.569 1.00 84.12 194 ILE A N 1
ATOM 1594 C CA . ILE A 1 194 ? 15.241 0.358 -11.402 1.00 84.12 194 ILE A CA 1
ATOM 1595 C C . ILE A 1 194 ? 13.820 0.903 -11.409 1.00 84.12 194 ILE A C 1
ATOM 1597 O O . ILE A 1 194 ? 13.412 1.562 -12.368 1.00 84.12 194 ILE A O 1
ATOM 1601 N N . LEU A 1 195 ? 13.058 0.640 -10.346 1.00 85.19 195 LEU A N 1
ATOM 1602 C CA . LEU A 1 195 ? 11.790 1.333 -10.133 1.00 85.19 195 LEU A CA 1
ATOM 1603 C C . LEU A 1 195 ? 12.094 2.780 -9.739 1.00 85.19 195 LEU A C 1
ATOM 1605 O O . LEU A 1 195 ? 12.694 3.014 -8.692 1.00 85.19 195 LEU A O 1
ATOM 1609 N N . ILE A 1 196 ? 11.675 3.744 -10.555 1.00 88.56 196 ILE A N 1
ATOM 1610 C CA .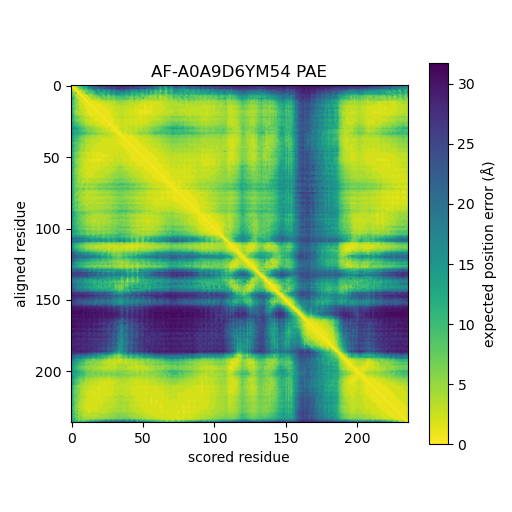 ILE A 1 196 ? 11.906 5.165 -10.270 1.00 88.56 196 ILE A CA 1
ATOM 1611 C C . ILE A 1 196 ? 10.720 5.761 -9.523 1.00 88.56 196 ILE A C 1
ATOM 1613 O O . ILE A 1 196 ? 10.914 6.526 -8.582 1.00 88.56 196 ILE A O 1
ATOM 1617 N N . LYS A 1 197 ? 9.492 5.437 -9.941 1.00 90.38 197 LYS A N 1
ATOM 1618 C CA . LYS A 1 197 ? 8.281 6.070 -9.409 1.00 90.38 197 LYS A CA 1
ATOM 1619 C C . LYS A 1 197 ? 7.095 5.121 -9.398 1.00 90.38 197 LYS A C 1
ATOM 1621 O O . LYS A 1 197 ? 6.936 4.271 -10.276 1.00 90.38 197 LYS A O 1
ATOM 1626 N N . PHE A 1 198 ? 6.227 5.347 -8.427 1.00 87.38 198 PHE A N 1
ATOM 1627 C CA . PHE A 1 198 ? 4.834 4.947 -8.463 1.00 87.38 198 PHE A CA 1
ATOM 1628 C C . PHE A 1 198 ? 4.003 6.115 -8.988 1.00 87.38 198 PHE A C 1
ATOM 1630 O O . PHE A 1 198 ? 4.161 7.237 -8.505 1.00 87.38 198 PHE A O 1
ATOM 1637 N N . LYS A 1 199 ? 3.096 5.850 -9.926 1.00 87.31 199 LYS A N 1
ATOM 1638 C CA . LYS A 1 199 ? 2.164 6.843 -10.466 1.00 87.31 199 LYS A CA 1
ATOM 1639 C C . LYS A 1 199 ? 0.726 6.427 -10.183 1.00 87.31 199 LYS A C 1
ATOM 1641 O O . LYS A 1 199 ? 0.332 5.282 -10.412 1.00 87.31 199 LYS A O 1
ATOM 1646 N N . ILE A 1 200 ? -0.066 7.362 -9.674 1.00 82.19 200 ILE A N 1
ATOM 1647 C CA . ILE A 1 200 ? -1.502 7.208 -9.434 1.00 82.19 200 ILE A CA 1
ATOM 1648 C C . ILE A 1 200 ? -2.204 8.232 -10.322 1.00 82.19 200 ILE A C 1
ATOM 1650 O O . ILE A 1 200 ? -2.489 9.347 -9.893 1.00 82.19 200 ILE A O 1
ATOM 1654 N N . GLU A 1 201 ? -2.461 7.854 -11.575 1.00 77.12 201 GLU A N 1
ATOM 1655 C CA . GLU A 1 201 ? -2.899 8.779 -12.635 1.00 77.12 201 GLU A CA 1
ATOM 1656 C C . GLU A 1 201 ? -4.132 9.601 -12.254 1.00 77.12 201 GLU A C 1
ATOM 1658 O O . GLU A 1 201 ? -4.164 10.809 -12.451 1.00 77.12 201 GLU A O 1
ATOM 1663 N N . ARG A 1 202 ? -5.130 8.973 -11.624 1.00 76.62 202 ARG A N 1
ATOM 1664 C CA . ARG A 1 202 ? -6.370 9.652 -11.214 1.00 76.62 202 ARG A CA 1
ATOM 1665 C C . ARG A 1 202 ? -6.189 10.747 -10.175 1.00 76.62 202 ARG A C 1
ATOM 1667 O O . ARG A 1 202 ? -7.090 11.561 -9.997 1.00 76.62 202 ARG A O 1
ATOM 1674 N N . MET A 1 203 ? -5.086 10.704 -9.443 1.00 79.81 203 MET A N 1
ATOM 1675 C CA . MET A 1 203 ? -4.784 11.673 -8.400 1.00 79.81 203 MET A CA 1
ATOM 1676 C C . MET A 1 203 ? -3.680 12.639 -8.825 1.00 79.81 203 MET A C 1
ATOM 1678 O O . MET A 1 203 ? -3.381 13.542 -8.055 1.00 79.81 203 MET A O 1
ATOM 1682 N N . ASP A 1 204 ? -3.092 12.447 -10.013 1.00 85.25 204 ASP A N 1
ATOM 1683 C CA . ASP A 1 204 ? -1.898 13.162 -10.476 1.00 85.25 204 ASP A CA 1
ATOM 1684 C C . ASP A 1 204 ? -0.752 13.107 -9.450 1.00 85.25 204 ASP A C 1
ATOM 1686 O O . ASP A 1 204 ? -0.104 14.097 -9.119 1.00 85.25 204 ASP A O 1
ATOM 1690 N N . ILE A 1 205 ? -0.551 11.917 -8.868 1.00 86.56 205 ILE A N 1
ATOM 1691 C CA . ILE A 1 205 ? 0.473 11.686 -7.846 1.00 86.56 205 ILE A CA 1
ATOM 1692 C C . ILE A 1 205 ? 1.578 10.829 -8.428 1.00 86.56 205 ILE A C 1
ATOM 1694 O O . ILE A 1 205 ? 1.339 9.709 -8.886 1.00 86.56 205 ILE A O 1
ATOM 1698 N N . GLU A 1 206 ? 2.798 11.329 -8.294 1.00 91.00 206 GLU A N 1
ATOM 1699 C CA . GLU A 1 206 ? 4.024 10.573 -8.478 1.00 91.00 206 GLU A CA 1
ATOM 1700 C C . GLU A 1 206 ? 4.786 10.524 -7.158 1.00 91.00 206 GLU A C 1
ATOM 1702 O O . GLU A 1 206 ? 4.973 11.546 -6.502 1.00 91.00 206 GLU A O 1
ATOM 1707 N N . ILE A 1 207 ? 5.214 9.331 -6.755 1.00 90.50 207 ILE A N 1
ATOM 1708 C CA . ILE A 1 207 ? 5.929 9.126 -5.496 1.00 90.50 207 ILE A CA 1
ATOM 1709 C C . ILE A 1 207 ? 7.092 8.161 -5.692 1.00 90.50 207 ILE A C 1
ATOM 1711 O O . ILE A 1 207 ? 6.956 7.115 -6.333 1.00 90.50 207 ILE A O 1
ATOM 1715 N N . GLU A 1 208 ? 8.252 8.512 -5.144 1.00 92.12 208 GLU A N 1
ATOM 1716 C CA . GLU A 1 208 ? 9.431 7.652 -5.202 1.00 92.12 208 GLU A CA 1
ATOM 1717 C C . GLU A 1 208 ? 9.240 6.394 -4.342 1.00 92.12 208 GLU A C 1
ATOM 1719 O O . GLU A 1 208 ? 8.568 6.448 -3.306 1.00 92.12 208 GLU A O 1
ATOM 1724 N N . PRO A 1 209 ? 9.854 5.251 -4.696 1.00 90.00 209 PRO A N 1
ATOM 1725 C CA . PRO A 1 209 ? 9.607 4.024 -3.961 1.00 90.00 209 PRO A CA 1
ATOM 1726 C C . PRO A 1 209 ? 9.992 4.058 -2.490 1.00 90.00 209 PRO A C 1
ATOM 1728 O O . PRO A 1 209 ? 9.273 3.516 -1.652 1.00 90.00 209 PRO A O 1
ATOM 1731 N N . VAL A 1 210 ? 11.104 4.719 -2.172 1.00 90.12 210 VAL A N 1
ATOM 1732 C CA . VAL A 1 210 ? 11.566 4.887 -0.789 1.00 90.12 210 VAL A CA 1
ATOM 1733 C C . VAL A 1 210 ? 10.566 5.724 0.005 1.00 90.12 210 VAL A C 1
ATOM 1735 O O . VAL A 1 210 ? 10.181 5.341 1.109 1.00 90.12 210 VAL A O 1
ATOM 1738 N N . GLU A 1 211 ? 10.094 6.825 -0.581 1.00 93.31 211 GLU A N 1
ATOM 1739 C CA . GLU A 1 211 ? 9.090 7.690 0.033 1.00 93.31 211 GLU A CA 1
ATOM 1740 C C . GLU A 1 211 ? 7.764 6.942 0.243 1.00 93.31 211 GLU A C 1
ATOM 1742 O O . GLU A 1 211 ? 7.185 7.000 1.327 1.00 93.31 211 GLU A O 1
ATOM 1747 N N . PHE A 1 212 ? 7.305 6.178 -0.752 1.00 91.12 212 PHE A N 1
ATOM 1748 C CA . PHE A 1 212 ? 6.088 5.371 -0.655 1.00 91.12 212 PHE A CA 1
ATOM 1749 C C . PHE A 1 212 ? 6.163 4.354 0.489 1.00 91.12 212 PHE A C 1
ATOM 1751 O O . PHE A 1 212 ? 5.240 4.266 1.301 1.00 91.12 212 PHE A O 1
ATOM 1758 N N . VAL A 1 213 ? 7.275 3.616 0.594 1.00 91.88 213 VAL A N 1
ATOM 1759 C CA . VAL A 1 213 ? 7.500 2.642 1.675 1.00 91.88 213 VAL A CA 1
ATOM 1760 C C . VAL A 1 213 ? 7.455 3.322 3.040 1.00 91.88 213 VAL A C 1
ATOM 1762 O O . VAL A 1 213 ? 6.795 2.811 3.947 1.00 91.88 213 VAL A O 1
ATOM 1765 N N . GLU A 1 214 ? 8.112 4.472 3.195 1.00 94.25 214 GLU A N 1
ATOM 1766 C CA . GLU A 1 214 ? 8.129 5.195 4.467 1.00 94.25 214 GLU A CA 1
ATOM 1767 C C . GLU A 1 214 ? 6.735 5.712 4.839 1.00 94.25 214 GLU A C 1
ATOM 1769 O O . GLU A 1 214 ? 6.277 5.523 5.967 1.00 94.25 214 GLU A O 1
ATOM 1774 N N .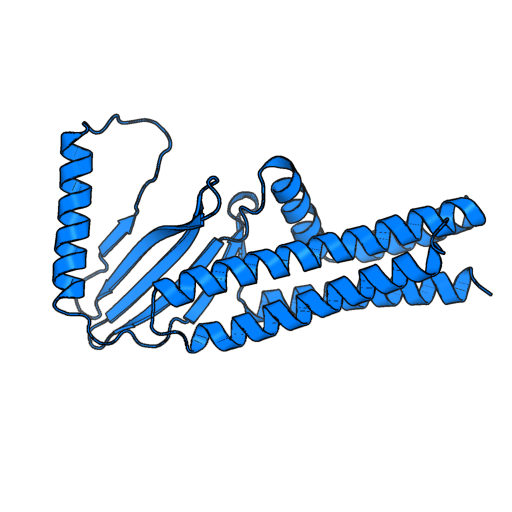 LYS A 1 215 ? 5.987 6.274 3.883 1.00 93.81 215 LYS A N 1
ATOM 1775 C CA . LYS A 1 215 ? 4.617 6.735 4.147 1.00 93.81 215 LYS A CA 1
ATOM 1776 C C . LYS A 1 215 ? 3.660 5.583 4.469 1.00 93.81 215 LYS A C 1
ATOM 1778 O O . LYS A 1 215 ? 2.791 5.737 5.334 1.00 93.81 215 LYS A O 1
ATOM 1783 N N . CYS A 1 216 ? 3.823 4.418 3.838 1.00 92.31 216 CYS A N 1
ATOM 1784 C CA . CYS A 1 216 ? 3.100 3.198 4.208 1.00 92.31 216 CYS A CA 1
ATOM 1785 C C . CYS A 1 216 ? 3.431 2.759 5.637 1.00 92.31 216 CYS A C 1
ATOM 1787 O O . CYS A 1 216 ? 2.517 2.441 6.396 1.00 92.31 216 CYS A O 1
ATOM 1789 N N . LYS A 1 217 ? 4.710 2.782 6.023 1.00 94.38 217 LYS A N 1
ATOM 1790 C CA . LYS A 1 217 ? 5.155 2.430 7.374 1.00 94.38 217 LYS A CA 1
ATOM 1791 C C . LYS A 1 217 ? 4.518 3.336 8.429 1.00 94.38 217 LYS A C 1
ATOM 1793 O O . LYS A 1 217 ? 3.843 2.827 9.317 1.00 94.38 217 LYS A O 1
ATOM 1798 N N . ILE A 1 218 ? 4.640 4.656 8.266 1.00 94.31 218 ILE A N 1
ATOM 1799 C CA . ILE A 1 218 ? 4.048 5.661 9.168 1.00 94.31 218 ILE A CA 1
ATOM 1800 C C . ILE A 1 218 ? 2.535 5.444 9.306 1.00 94.31 218 ILE A C 1
ATOM 1802 O O . ILE A 1 218 ? 1.978 5.496 10.402 1.00 94.31 218 ILE A O 1
ATOM 1806 N N . SER A 1 219 ? 1.862 5.164 8.188 1.00 92.56 219 SER A N 1
ATOM 1807 C CA . SER A 1 219 ? 0.424 4.884 8.171 1.00 92.56 219 SER A CA 1
ATOM 1808 C C . SER A 1 219 ? 0.070 3.620 8.960 1.00 92.56 219 SER A C 1
ATOM 1810 O O . SER A 1 219 ? -0.900 3.624 9.715 1.00 92.56 219 SER A O 1
ATOM 1812 N N . GLY A 1 220 ? 0.851 2.547 8.806 1.00 93.00 220 GLY A N 1
ATOM 1813 C CA . GLY A 1 220 ? 0.675 1.304 9.559 1.00 93.00 220 GLY A CA 1
ATOM 1814 C C . GLY A 1 220 ? 0.893 1.490 11.061 1.00 93.00 220 GLY A C 1
ATOM 1815 O O . GLY A 1 220 ? 0.039 1.092 11.850 1.00 93.00 220 GLY A O 1
ATOM 1816 N N . GLU A 1 221 ? 1.976 2.166 11.445 1.00 94.50 221 GLU A N 1
ATOM 1817 C CA . GLU A 1 221 ? 2.324 2.459 12.844 1.00 94.50 221 GLU A CA 1
ATOM 1818 C C . GLU A 1 221 ? 1.259 3.323 13.537 1.00 94.50 221 GLU A C 1
ATOM 1820 O O . GLU A 1 221 ? 0.926 3.088 14.700 1.00 94.50 221 GLU A O 1
ATOM 1825 N N . LEU A 1 222 ? 0.654 4.288 12.831 1.00 94.31 222 LEU A N 1
ATOM 1826 C CA . LEU A 1 222 ? -0.466 5.053 13.386 1.00 94.31 222 LEU A CA 1
ATOM 1827 C C . LEU A 1 222 ? -1.674 4.151 13.676 1.00 94.31 222 LEU A C 1
ATOM 1829 O O . LEU A 1 222 ? -2.285 4.266 14.739 1.00 94.31 222 LEU A O 1
ATOM 1833 N N . ILE A 1 223 ? -2.038 3.260 12.749 1.00 93.19 223 ILE A N 1
ATOM 1834 C CA . ILE A 1 223 ? -3.173 2.351 12.949 1.00 93.19 223 ILE A CA 1
ATOM 1835 C C . ILE A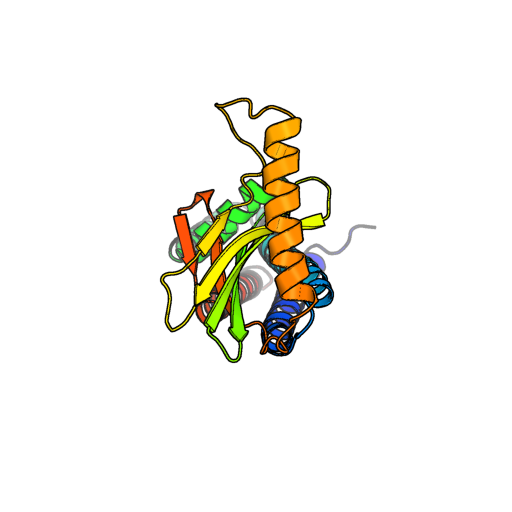 1 223 ? -2.899 1.382 14.105 1.00 93.19 223 ILE A C 1
ATOM 1837 O O . ILE A 1 223 ? -3.783 1.186 14.940 1.00 93.19 223 ILE A O 1
ATOM 1841 N N . GLU A 1 224 ? -1.688 0.835 14.204 1.00 94.06 224 GLU A N 1
ATOM 1842 C CA . GLU A 1 224 ? -1.256 -0.001 15.333 1.00 94.06 224 GLU A CA 1
ATOM 1843 C C . GLU A 1 224 ? -1.389 0.747 16.667 1.00 94.06 224 GLU A C 1
ATOM 1845 O O . GLU A 1 224 ? -2.013 0.252 17.610 1.00 94.06 224 GLU A O 1
ATOM 1850 N N . LYS A 1 225 ? -0.892 1.989 16.728 1.00 95.44 225 LYS A N 1
ATOM 1851 C CA . LYS A 1 225 ? -1.024 2.854 17.904 1.00 95.44 225 LYS A CA 1
ATOM 1852 C C . LYS A 1 225 ? -2.490 3.065 18.293 1.00 95.44 225 LYS A C 1
ATOM 1854 O O . LYS A 1 225 ? -2.829 2.943 19.467 1.00 95.44 225 LYS A O 1
ATOM 1859 N N . ILE A 1 226 ? -3.372 3.341 17.330 1.00 94.81 226 ILE A N 1
ATOM 1860 C CA . ILE A 1 226 ? -4.813 3.524 17.579 1.00 94.81 226 ILE A CA 1
ATOM 1861 C C . ILE A 1 226 ? -5.443 2.245 18.144 1.00 94.81 226 ILE A C 1
ATOM 1863 O O . ILE A 1 226 ? -6.251 2.321 19.072 1.00 94.81 226 ILE A O 1
ATOM 1867 N N . VAL A 1 227 ? -5.076 1.071 17.620 1.00 93.88 227 VAL A N 1
ATOM 1868 C CA . VAL A 1 227 ? -5.540 -0.222 18.148 1.00 93.88 227 VAL A CA 1
ATOM 1869 C C . VAL A 1 227 ? -5.075 -0.407 19.593 1.00 93.88 227 VAL A C 1
ATOM 1871 O O . VAL A 1 227 ? -5.880 -0.772 20.449 1.00 93.88 227 VAL A O 1
ATOM 1874 N N . TYR A 1 228 ? -3.806 -0.120 19.890 1.00 94.25 228 TYR A N 1
ATOM 1875 C CA . TYR A 1 228 ? -3.266 -0.216 21.247 1.00 94.25 228 TYR A CA 1
ATOM 1876 C C . TYR A 1 228 ? -3.973 0.732 22.228 1.00 94.25 228 TYR A C 1
ATOM 1878 O O . TYR A 1 228 ? -4.372 0.321 23.319 1.00 94.25 228 TYR A O 1
ATOM 1886 N N . GLU A 1 229 ? -4.181 1.989 21.834 1.00 95.25 229 GLU A N 1
ATOM 1887 C CA . GLU A 1 229 ? -4.878 2.980 22.656 1.00 95.25 229 GLU A CA 1
ATOM 1888 C C . GLU A 1 229 ? -6.339 2.600 22.918 1.00 95.25 229 GLU A C 1
ATOM 1890 O O . GLU A 1 229 ? -6.803 2.746 24.049 1.00 95.25 229 GLU A O 1
ATOM 1895 N N . ALA A 1 230 ? -7.051 2.075 21.913 1.00 93.94 230 ALA A N 1
ATOM 1896 C CA . ALA A 1 230 ? -8.418 1.585 22.089 1.00 93.94 230 ALA A CA 1
ATOM 1897 C C . ALA A 1 230 ? -8.479 0.504 23.173 1.00 93.94 230 ALA A C 1
ATOM 1899 O O . ALA A 1 230 ? -9.304 0.582 24.080 1.00 93.94 230 ALA A O 1
ATOM 1900 N N . ARG A 1 231 ? -7.560 -0.464 23.113 1.00 90.50 231 ARG A N 1
ATOM 1901 C CA . ARG A 1 231 ? -7.485 -1.562 24.083 1.00 90.50 231 ARG A CA 1
ATOM 1902 C C . ARG A 1 231 ? -7.225 -1.050 25.489 1.00 90.50 231 ARG A C 1
ATOM 1904 O O . ARG A 1 231 ? -7.975 -1.348 26.408 1.00 90.50 231 ARG A O 1
ATOM 1911 N N . SER A 1 232 ? -6.200 -0.214 25.641 1.00 93.31 232 SER A N 1
ATOM 1912 C CA . SER A 1 232 ? -5.852 0.381 26.934 1.00 93.31 232 SER A CA 1
ATOM 1913 C C . SER A 1 232 ? -7.018 1.164 27.552 1.00 93.31 232 SER A C 1
ATOM 1915 O O . SER A 1 232 ? -7.187 1.182 28.770 1.00 93.31 232 SER A O 1
ATOM 1917 N N . LYS A 1 233 ? -7.844 1.803 26.718 1.00 94.06 233 LYS A N 1
ATOM 1918 C CA . LYS A 1 233 ? -8.947 2.647 27.179 1.00 94.06 233 LYS A CA 1
ATOM 1919 C C . LYS A 1 233 ? -10.245 1.892 27.464 1.00 94.06 233 LYS A C 1
ATOM 1921 O O . LYS A 1 233 ? -10.994 2.331 28.330 1.00 94.06 233 LYS A O 1
ATOM 1926 N N . PHE A 1 234 ? -10.544 0.835 26.715 1.00 92.81 234 PHE A N 1
ATOM 1927 C CA . PHE A 1 234 ? -11.870 0.212 26.7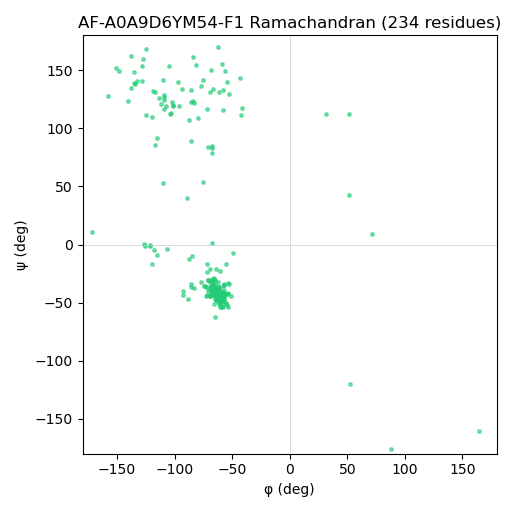23 1.00 92.81 234 PHE A CA 1
ATOM 1928 C C . PHE A 1 234 ? -11.873 -1.258 27.161 1.00 92.81 234 PHE A C 1
ATOM 1930 O O . PHE A 1 234 ? -12.934 -1.759 27.513 1.00 92.81 234 PHE A O 1
ATOM 1937 N N . ASP A 1 235 ? -10.736 -1.957 27.169 1.00 87.31 235 ASP A N 1
ATOM 1938 C CA . ASP A 1 235 ? -10.675 -3.334 27.690 1.00 87.31 235 ASP A CA 1
ATOM 1939 C C . ASP A 1 235 ? -10.408 -3.402 29.203 1.00 87.31 235 ASP A C 1
ATOM 1941 O O . ASP A 1 235 ? -10.539 -4.479 29.788 1.00 87.31 235 ASP A O 1
ATOM 1945 N N . ASN A 1 236 ? -10.010 -2.278 29.810 1.00 69.56 236 ASN A N 1
ATOM 1946 C CA . ASN A 1 236 ? -9.684 -2.153 31.233 1.00 69.56 236 ASN A CA 1
ATOM 1947 C C . ASN A 1 236 ? -10.894 -1.745 32.079 1.00 69.56 236 ASN A C 1
ATOM 1949 O O . ASN A 1 236 ? -11.633 -0.829 31.652 1.00 69.56 236 ASN A O 1
#

Secondary structure (DSSP, 8-state):
----HHHHHHHHHHHHHHHHHHHHHHHHHHTT---HHHHHHHHHHHHHHHHHHHHHHHHHHHHHHHHHHHHHHHHHHHHHHHHHHHHHH-HHHHHHHHHHHHHHHH-S---EEEEEEEETTEEEEEEEEEETTTEEEEEEEEEEETTEEEEEEE-----SS----HHHHHHHHHHHHHHHHHHHHT---PPPPEEEEEEEGGGTEEE-HHHHHHHHHHHHHHHHHHHHHHHHHH--